Protein AF-A0A0G2FA68-F1 (afdb_monomer)

pLDDT: mean 78.68, std 15.36, range [33.84, 94.19]

Radius of gyration: 20.04 Å; Cα contacts (8 Å, |Δi|>4): 280; chains: 1; bounding box: 44×54×54 Å

Structure (mmCIF, N/CA/C/O backbone):
data_AF-A0A0G2FA68-F1
#
_entry.id   AF-A0A0G2FA68-F1
#
loop_
_atom_site.group_PDB
_atom_site.id
_atom_site.type_symbol
_atom_site.label_atom_id
_atom_site.label_alt_id
_atom_site.label_comp_id
_atom_site.label_asym_id
_atom_site.label_entity_id
_atom_site.label_seq_id
_atom_site.pdbx_PDB_ins_code
_atom_site.Cartn_x
_atom_site.Cartn_y
_atom_site.Cartn_z
_atom_site.occupancy
_atom_site.B_iso_or_equiv
_atom_sit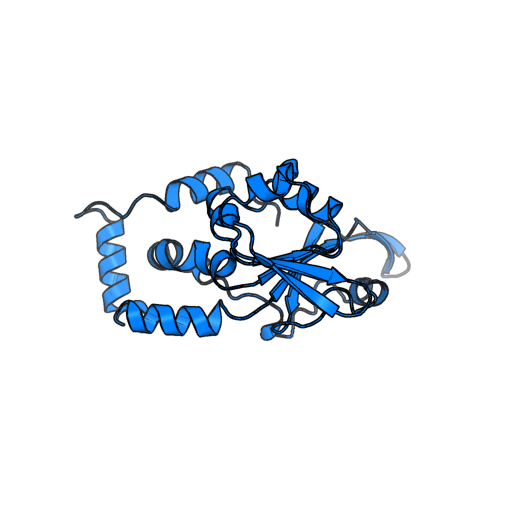e.auth_seq_id
_atom_site.auth_comp_id
_atom_site.auth_asym_id
_atom_site.auth_atom_id
_atom_site.pdbx_PDB_model_num
ATOM 1 N N . MET A 1 1 ? 10.216 11.430 -1.493 1.00 34.81 1 MET A N 1
ATOM 2 C CA . MET A 1 1 ? 10.465 11.562 -0.040 1.00 34.81 1 MET A CA 1
ATOM 3 C C . MET A 1 1 ? 10.993 10.240 0.501 1.00 34.81 1 MET A C 1
ATOM 5 O O . MET A 1 1 ? 10.275 9.246 0.466 1.00 34.81 1 MET A O 1
ATOM 9 N N . GLY A 1 2 ? 12.267 10.192 0.896 1.00 33.84 2 GLY A N 1
ATOM 10 C CA . GLY A 1 2 ? 12.835 9.028 1.581 1.00 33.84 2 GLY A CA 1
ATOM 11 C C . GLY A 1 2 ? 12.406 9.063 3.043 1.00 33.84 2 GLY A C 1
ATOM 12 O O . GLY A 1 2 ? 12.637 10.060 3.714 1.00 33.84 2 GLY A O 1
ATOM 13 N N . CYS A 1 3 ? 11.731 8.019 3.514 1.00 35.16 3 CYS A N 1
ATOM 14 C CA . CYS A 1 3 ? 11.292 7.928 4.903 1.00 35.16 3 CYS A CA 1
ATOM 15 C C . CYS A 1 3 ? 12.515 7.627 5.784 1.00 35.16 3 CYS A C 1
ATOM 17 O O . CYS A 1 3 ? 13.178 6.597 5.594 1.00 35.16 3 CYS A O 1
ATOM 19 N N . SER A 1 4 ? 12.835 8.533 6.711 1.00 42.88 4 SER A N 1
ATOM 20 C CA . SER A 1 4 ? 13.972 8.385 7.621 1.00 42.88 4 SER A CA 1
ATOM 21 C C . SER A 1 4 ? 13.825 7.109 8.461 1.00 42.88 4 SER A C 1
ATOM 23 O O . SER A 1 4 ? 12.723 6.617 8.710 1.00 42.88 4 SER A O 1
ATOM 25 N N . SER A 1 5 ? 14.945 6.537 8.912 1.00 43.84 5 SER A N 1
ATOM 26 C CA . SER A 1 5 ? 14.947 5.421 9.875 1.00 43.84 5 SER A CA 1
ATOM 27 C C . SER A 1 5 ? 14.158 5.766 11.155 1.00 43.84 5 SER A C 1
ATOM 29 O O . SER A 1 5 ? 13.512 4.902 11.748 1.00 43.84 5 SER A O 1
ATOM 31 N N . TYR A 1 6 ? 14.132 7.051 11.526 1.00 38.94 6 TYR A N 1
ATOM 32 C CA . TYR A 1 6 ? 13.364 7.583 12.653 1.00 38.94 6 TYR A CA 1
ATOM 33 C C . TYR A 1 6 ? 11.843 7.507 12.422 1.00 38.94 6 TYR A C 1
ATOM 35 O O . TYR A 1 6 ? 11.116 6.956 13.250 1.00 38.94 6 TYR A O 1
ATOM 43 N N . ASP A 1 7 ? 11.371 7.924 11.243 1.00 47.94 7 ASP A N 1
ATOM 44 C CA . ASP A 1 7 ? 9.954 7.844 10.858 1.00 47.94 7 ASP A CA 1
ATOM 45 C C . ASP A 1 7 ? 9.439 6.396 10.852 1.00 47.94 7 ASP A C 1
ATOM 47 O O . ASP A 1 7 ? 8.285 6.126 11.195 1.00 47.94 7 ASP A O 1
ATOM 51 N N . ARG A 1 8 ? 10.308 5.442 10.486 1.00 50.41 8 ARG A N 1
ATOM 52 C CA . ARG A 1 8 ? 9.988 4.007 10.490 1.00 50.41 8 ARG A CA 1
ATOM 53 C C . ARG A 1 8 ? 9.765 3.461 11.902 1.00 50.41 8 ARG A C 1
ATOM 55 O O . ARG A 1 8 ? 8.852 2.657 12.091 1.00 50.41 8 ARG A O 1
ATOM 62 N N . LYS A 1 9 ? 10.545 3.899 12.898 1.00 46.84 9 LYS A N 1
ATOM 63 C CA . LYS A 1 9 ? 10.364 3.482 14.303 1.00 46.84 9 LYS A CA 1
ATOM 64 C C . LYS A 1 9 ? 9.055 4.014 14.890 1.00 46.84 9 LYS A C 1
ATOM 66 O O . LYS A 1 9 ? 8.346 3.259 15.550 1.00 46.84 9 LYS A O 1
ATOM 71 N N . ILE A 1 10 ? 8.703 5.265 14.586 1.00 52.66 10 ILE A N 1
ATOM 72 C CA . ILE A 1 10 ? 7.447 5.879 15.043 1.00 52.66 10 ILE A CA 1
ATOM 73 C C . ILE A 1 10 ? 6.236 5.148 14.448 1.00 52.66 10 ILE A C 1
ATOM 75 O O . ILE A 1 10 ? 5.337 4.757 15.189 1.00 52.66 10 ILE A O 1
ATOM 79 N N . ARG A 1 11 ? 6.227 4.873 13.135 1.00 54.56 11 ARG A N 1
ATOM 80 C CA . ARG A 1 11 ? 5.109 4.162 12.480 1.00 54.56 11 ARG A CA 1
ATOM 81 C C . ARG A 1 11 ? 4.877 2.757 13.030 1.00 54.56 11 ARG A C 1
ATOM 83 O O . ARG A 1 11 ? 3.731 2.361 13.211 1.00 54.56 11 ARG A O 1
ATOM 90 N N . ASN A 1 12 ? 5.943 2.018 13.338 1.00 52.00 12 ASN A N 1
ATOM 91 C CA . ASN A 1 12 ? 5.819 0.651 13.849 1.00 52.00 12 ASN A CA 1
ATOM 92 C C . ASN A 1 12 ? 5.232 0.595 15.274 1.00 52.00 12 ASN A C 1
ATOM 94 O O . ASN A 1 12 ? 4.507 -0.347 15.582 1.00 52.00 12 ASN A O 1
ATOM 98 N N . GLY A 1 13 ? 5.503 1.594 16.124 1.00 56.94 13 GLY A N 1
ATOM 99 C CA . GLY A 1 13 ? 4.929 1.686 17.475 1.00 56.94 13 GLY A CA 1
ATOM 100 C C . GLY A 1 13 ? 3.491 2.213 17.514 1.00 56.94 13 GLY A C 1
ATOM 101 O O . GLY A 1 13 ? 2.766 1.949 18.469 1.00 56.94 13 GLY A O 1
ATOM 102 N N . LEU A 1 14 ? 3.061 2.925 16.467 1.00 61.25 14 LEU A N 1
ATOM 103 C CA . LEU A 1 14 ? 1.712 3.485 16.378 1.00 61.25 14 LEU A CA 1
ATOM 104 C C . LEU A 1 14 ? 0.637 2.440 16.082 1.00 61.25 14 LEU A C 1
ATOM 106 O O . LEU A 1 14 ? -0.521 2.729 16.301 1.00 61.25 14 LEU A O 1
ATOM 110 N N . HIS A 1 15 ? 0.952 1.237 15.605 1.00 57.50 15 HIS A N 1
ATOM 111 C CA . HIS A 1 15 ? -0.101 0.255 15.309 1.00 57.50 15 HIS A CA 1
ATOM 112 C C . HIS A 1 15 ? -0.687 -0.431 16.551 1.00 57.50 15 HIS A C 1
ATOM 114 O O . HIS A 1 15 ? -1.755 -1.026 16.455 1.00 57.50 15 HIS A O 1
ATOM 120 N N . SER A 1 16 ? -0.012 -0.374 17.702 1.00 58.62 16 SER A N 1
ATOM 121 C CA . SER A 1 16 ? -0.268 -1.290 18.823 1.00 58.62 16 SER A CA 1
ATOM 122 C C . SER A 1 16 ? -0.758 -0.634 20.112 1.00 58.62 16 SER A C 1
ATOM 124 O O . SER A 1 16 ? -0.921 -1.334 21.109 1.00 58.62 16 SER A O 1
ATOM 126 N N . ARG A 1 17 ? -0.987 0.685 20.140 1.00 67.88 17 ARG A N 1
ATOM 127 C CA . ARG A 1 17 ? -1.396 1.377 21.371 1.00 67.88 17 ARG A CA 1
ATOM 128 C C . ARG A 1 17 ? -2.518 2.372 21.126 1.00 67.88 17 ARG A C 1
ATOM 130 O O . ARG A 1 17 ? -2.293 3.413 20.516 1.00 67.88 17 ARG A O 1
ATOM 137 N N . PHE A 1 18 ? -3.696 2.059 21.656 1.00 70.88 18 PHE A N 1
ATOM 138 C CA . PHE A 1 18 ? -4.715 3.068 21.918 1.00 70.88 18 PHE A CA 1
ATOM 139 C C . PHE A 1 18 ? -4.228 4.015 23.023 1.00 70.88 18 PHE A C 1
ATOM 141 O O . PHE A 1 18 ? -3.406 3.615 23.857 1.00 70.88 18 PHE A O 1
ATOM 148 N N . PRO A 1 19 ? -4.673 5.281 23.018 1.00 79.00 19 PRO A N 1
ATOM 149 C CA . PRO A 1 19 ? -4.342 6.196 24.098 1.00 79.00 19 PRO A CA 1
ATOM 150 C C . PRO A 1 19 ? -4.905 5.674 25.426 1.00 79.00 19 PRO A C 1
ATOM 152 O O . PRO A 1 19 ? -6.020 5.164 25.471 1.00 79.00 19 PRO A O 1
ATOM 155 N N . LEU A 1 20 ? -4.123 5.800 26.500 1.00 81.62 20 LEU A N 1
ATOM 156 C CA . LEU A 1 20 ? -4.557 5.443 27.853 1.00 81.62 20 LEU A CA 1
ATOM 157 C C . LEU A 1 20 ? -5.729 6.336 28.280 1.00 81.62 20 LEU A C 1
ATOM 159 O O . LEU A 1 20 ? -5.729 7.533 27.977 1.00 81.62 20 LEU A O 1
ATOM 163 N N . GLU A 1 21 ? -6.697 5.784 29.008 1.00 80.56 21 GLU A N 1
ATOM 164 C CA . GLU A 1 21 ? -7.816 6.562 29.549 1.00 80.56 21 GLU A CA 1
ATOM 165 C C . GLU A 1 21 ? -7.304 7.715 30.431 1.00 80.56 21 GLU A C 1
ATOM 167 O O . GLU A 1 21 ? -6.341 7.574 31.184 1.00 80.56 21 GLU A O 1
ATOM 172 N N . GLY A 1 22 ? -7.890 8.905 30.270 1.00 81.00 22 GLY A N 1
ATOM 173 C CA . GLY A 1 22 ? -7.465 10.125 30.973 1.00 81.00 22 GLY A CA 1
ATOM 174 C C . GLY A 1 22 ? -6.235 10.841 30.389 1.00 81.00 22 GLY A C 1
ATOM 175 O O . GLY A 1 22 ? -5.953 11.983 30.774 1.00 81.00 22 GLY A O 1
ATOM 176 N N . SER A 1 23 ? -5.531 10.240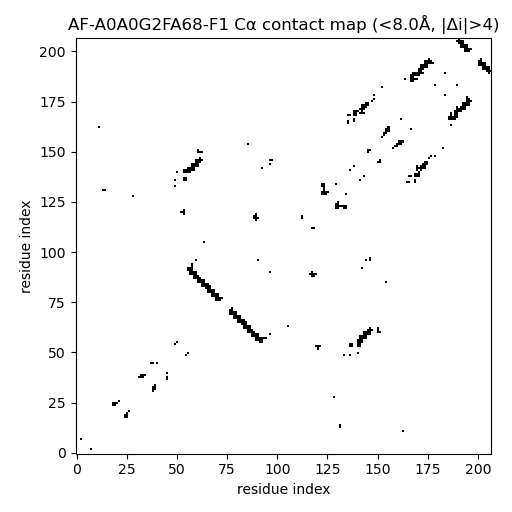 29.423 1.00 86.81 23 SER A N 1
ATOM 177 C CA . SER A 1 23 ? -4.422 10.895 28.712 1.00 86.81 23 SER A CA 1
ATOM 178 C C . SER A 1 23 ? -4.896 12.094 27.866 1.00 86.81 23 SER A C 1
ATOM 180 O O . SER A 1 23 ? -6.058 12.151 27.441 1.00 86.81 23 SER A O 1
ATOM 182 N N . PRO A 1 24 ? -4.019 13.074 27.569 1.00 85.44 24 PRO A N 1
ATOM 183 C CA . PRO A 1 24 ? -4.360 14.157 26.646 1.00 85.44 24 PRO A CA 1
ATOM 184 C C . PRO A 1 24 ? -4.690 13.643 25.236 1.00 85.44 24 PRO A C 1
ATOM 186 O O . PRO A 1 24 ? -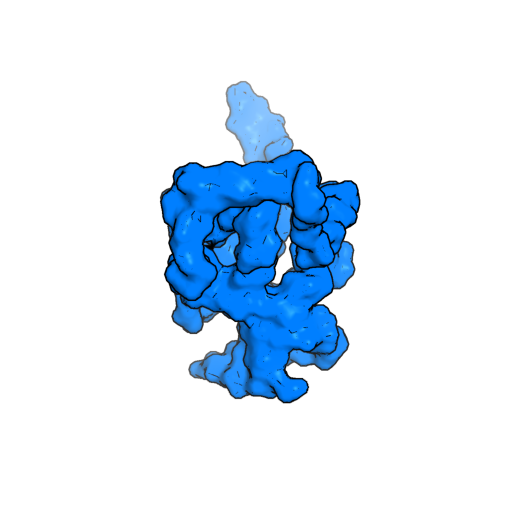5.483 14.262 24.528 1.00 85.44 24 PRO A O 1
ATOM 189 N N . GLU A 1 25 ? -4.124 12.512 24.815 1.00 83.44 25 GLU A N 1
ATOM 190 C CA . GLU A 1 25 ? -4.469 11.852 23.559 1.00 83.44 25 GLU A CA 1
ATOM 191 C C . GLU A 1 25 ? -5.886 11.273 23.572 1.00 83.44 25 GLU A C 1
ATOM 193 O O . GLU A 1 25 ? -6.588 11.436 22.577 1.00 83.44 25 GLU A O 1
ATOM 198 N N . ALA A 1 26 ? -6.324 10.659 24.676 1.00 85.88 26 ALA A N 1
ATOM 199 C CA . ALA A 1 26 ? -7.692 10.154 24.811 1.00 85.88 26 ALA A CA 1
ATOM 200 C C . ALA A 1 26 ? -8.710 11.299 24.706 1.00 85.88 26 ALA A C 1
ATOM 202 O O . ALA A 1 26 ? -9.629 11.228 23.896 1.00 85.88 26 ALA A O 1
ATOM 203 N N . ARG A 1 27 ? -8.451 12.434 25.374 1.00 88.25 27 ARG A N 1
ATOM 204 C CA . ARG A 1 27 ? -9.289 13.640 25.225 1.00 88.25 27 ARG A CA 1
ATOM 205 C C . ARG A 1 27 ? -9.367 14.134 23.778 1.00 88.25 27 ARG A C 1
ATOM 207 O O . ARG A 1 27 ? -10.419 14.573 23.326 1.00 88.25 27 ARG A O 1
ATOM 214 N N . ARG A 1 28 ? -8.264 14.061 23.025 1.00 87.00 28 ARG A N 1
ATOM 215 C CA . ARG A 1 28 ? -8.263 14.412 21.592 1.00 87.00 28 ARG A CA 1
ATOM 216 C C . ARG A 1 28 ? -9.079 13.429 20.756 1.00 87.00 28 ARG A C 1
ATOM 218 O O . ARG A 1 28 ? -9.688 13.857 19.783 1.00 87.00 28 ARG A O 1
ATOM 225 N N . TYR A 1 29 ? -9.094 12.144 21.104 1.00 87.31 29 TYR A N 1
ATOM 226 C CA . TYR A 1 29 ? -9.947 11.154 20.439 1.00 87.31 29 TYR A CA 1
ATOM 227 C C . TYR A 1 29 ? -11.425 11.459 20.680 1.00 87.31 29 TYR A C 1
ATOM 229 O O . TYR A 1 29 ? -12.198 11.469 19.725 1.00 87.31 29 TYR A O 1
ATOM 237 N N . ASP A 1 30 ? -11.798 11.796 21.914 1.00 88.44 30 ASP A N 1
ATOM 238 C CA . ASP A 1 30 ? -13.176 12.164 22.249 1.00 88.44 30 ASP A CA 1
ATOM 239 C C . ASP A 1 30 ? -13.613 13.434 21.512 1.00 88.44 30 ASP A C 1
ATOM 241 O O . ASP A 1 30 ? -14.664 13.457 20.872 1.00 88.44 30 ASP A O 1
ATOM 245 N N . LEU A 1 31 ? -12.766 14.470 21.501 1.00 90.12 31 LEU A N 1
ATOM 246 C CA . LEU A 1 31 ? -13.021 15.692 20.733 1.00 90.12 31 LEU A CA 1
ATOM 247 C C . LEU A 1 31 ? -13.165 15.406 19.234 1.00 90.12 31 LEU A C 1
ATOM 249 O O . LEU A 1 31 ? -14.100 15.891 18.600 1.00 90.12 31 LEU A O 1
ATOM 253 N N . ASN A 1 32 ? -12.278 14.588 18.663 1.00 89.31 32 ASN A N 1
ATOM 254 C CA . ASN A 1 32 ? -12.359 14.195 17.259 1.00 89.31 32 ASN A CA 1
ATOM 255 C C . ASN A 1 32 ? -13.659 13.442 16.960 1.00 89.31 32 ASN A C 1
ATOM 257 O O . ASN A 1 32 ? -14.289 13.706 15.938 1.00 89.31 32 ASN A O 1
ATOM 261 N N . ARG A 1 33 ? -14.080 12.541 17.854 1.00 87.44 33 ARG A N 1
ATOM 262 C CA . ARG A 1 33 ? -15.339 11.801 17.741 1.00 87.44 33 ARG A CA 1
ATOM 263 C C . ARG A 1 33 ? -16.555 12.719 17.809 1.00 87.44 33 ARG A C 1
ATOM 265 O O . ARG A 1 33 ? -17.522 12.436 17.124 1.00 87.44 33 ARG A O 1
ATOM 272 N N . LEU A 1 34 ? -16.523 13.797 18.593 1.00 89.38 34 LEU A N 1
ATOM 273 C CA . LEU A 1 34 ? -17.639 14.744 18.708 1.00 89.38 34 LEU A CA 1
ATOM 274 C C . LEU A 1 34 ? -17.706 15.731 17.536 1.00 89.38 34 LEU A C 1
ATOM 276 O O . LEU A 1 34 ? -18.792 16.049 17.055 1.00 89.38 34 LEU A O 1
ATOM 280 N N . LEU A 1 35 ? -16.554 16.213 17.070 1.00 90.75 35 LEU A N 1
ATOM 281 C CA . LEU A 1 35 ? -16.481 17.292 16.082 1.00 90.75 35 LEU A CA 1
ATOM 282 C C . LEU A 1 35 ? -16.448 16.783 14.638 1.00 90.75 35 LEU A C 1
ATOM 284 O O . LEU A 1 35 ? -16.999 17.422 13.743 1.00 90.75 35 LEU A O 1
ATOM 288 N N . SER A 1 36 ? -15.815 15.636 14.381 1.00 90.19 36 SER A N 1
ATOM 289 C CA . SER A 1 36 ? -15.670 15.120 13.019 1.00 90.19 36 SER A CA 1
ATOM 290 C C . SER A 1 36 ? -16.980 14.498 12.527 1.00 90.19 36 SER A C 1
ATOM 292 O O . SER A 1 36 ? -17.485 13.560 13.146 1.00 90.19 36 SER A O 1
ATOM 294 N N . PRO A 1 37 ? -17.529 14.933 11.378 1.00 91.25 37 PRO A N 1
ATOM 295 C CA . PRO A 1 37 ? -18.660 14.251 10.750 1.00 91.25 37 PRO A CA 1
ATOM 296 C C . PRO A 1 37 ? -18.373 12.775 10.463 1.00 91.25 37 PRO A C 1
ATOM 298 O O . PRO A 1 37 ? -19.246 11.944 10.671 1.00 91.25 37 PRO A O 1
ATOM 301 N N . LEU A 1 38 ? -17.141 12.448 10.057 1.00 90.94 38 LEU A N 1
ATOM 302 C CA . LEU A 1 38 ? -16.740 11.078 9.751 1.00 90.94 38 LEU A CA 1
ATOM 303 C C . LEU A 1 38 ? -16.627 10.227 11.019 1.00 90.94 38 LEU A C 1
ATOM 305 O O . LEU A 1 38 ? -17.152 9.124 11.042 1.00 90.94 38 LEU A O 1
ATOM 309 N N . LEU A 1 39 ? -15.966 10.718 12.075 1.00 90.50 39 LEU A N 1
ATOM 310 C CA . LEU A 1 39 ? -15.710 9.923 13.290 1.00 90.50 39 LEU A CA 1
ATOM 311 C C . LEU A 1 39 ? -16.921 9.814 14.229 1.00 90.50 39 LEU A C 1
ATOM 313 O O . LEU A 1 39 ? -16.907 8.971 15.124 1.00 90.50 39 LEU A O 1
ATOM 317 N N . ARG A 1 40 ? -17.967 10.623 14.017 1.00 92.00 40 ARG A N 1
ATOM 318 C CA . ARG A 1 40 ? -19.276 10.448 14.668 1.00 92.00 40 ARG A CA 1
ATOM 319 C C . ARG A 1 40 ? -20.014 9.207 14.183 1.00 92.00 40 ARG A C 1
ATOM 321 O O . ARG A 1 40 ? -20.851 8.679 14.912 1.00 92.00 40 ARG A O 1
ATOM 328 N N . LEU 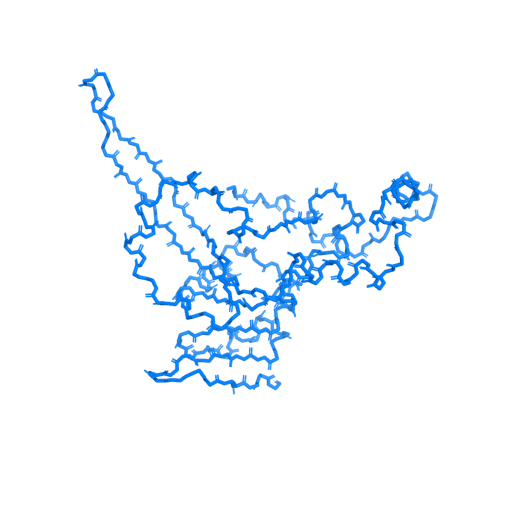A 1 41 ? -19.737 8.769 12.956 1.00 92.69 41 LEU A N 1
ATOM 329 C CA . LEU A 1 41 ? -20.416 7.625 12.370 1.00 92.69 41 LEU A CA 1
ATOM 330 C C . LEU A 1 41 ? -20.026 6.327 13.096 1.00 92.69 41 LEU A C 1
ATOM 332 O O . LEU A 1 41 ? -18.863 6.163 13.490 1.00 92.69 41 LEU A O 1
ATOM 336 N N . PRO A 1 42 ? -20.963 5.370 13.214 1.00 91.44 42 PRO A N 1
ATOM 337 C CA . PRO A 1 42 ? -20.651 4.000 13.595 1.00 91.44 42 PRO A CA 1
ATOM 338 C C . PRO A 1 42 ? -19.526 3.416 12.738 1.00 91.44 42 PRO A C 1
ATOM 340 O O . PRO A 1 42 ? -19.339 3.792 11.575 1.00 91.44 42 PRO A O 1
ATOM 343 N N . PHE A 1 43 ? -18.754 2.497 13.316 1.00 88.38 43 PHE A N 1
ATOM 344 C CA . PHE A 1 43 ? -17.585 1.921 12.653 1.00 88.38 43 PHE A CA 1
ATOM 345 C C . PHE A 1 43 ? -17.936 1.259 11.314 1.00 88.38 43 PHE A C 1
ATOM 347 O O . PHE A 1 43 ? -17.173 1.377 10.360 1.00 88.38 43 PHE A O 1
ATOM 354 N N . GLU A 1 44 ? -19.110 0.645 11.217 1.00 93.31 44 GLU A N 1
ATOM 355 C CA . GLU A 1 44 ? -19.602 -0.055 10.033 1.00 93.31 44 GLU A CA 1
ATOM 356 C C . GLU A 1 44 ? -19.734 0.898 8.839 1.00 93.31 44 GLU A C 1
ATOM 358 O O . GLU A 1 44 ? -19.246 0.602 7.748 1.00 93.31 44 GLU A O 1
ATOM 363 N N . LEU A 1 45 ? -20.319 2.082 9.055 1.00 94.19 45 LEU A N 1
ATOM 364 C CA . LEU A 1 45 ? -20.465 3.100 8.010 1.00 94.19 45 LEU A CA 1
ATOM 365 C C . LEU A 1 45 ? -19.111 3.692 7.617 1.00 94.19 45 LEU A C 1
ATOM 367 O O . LEU A 1 45 ? -18.850 3.933 6.440 1.00 94.19 45 LEU A O 1
ATOM 371 N N . ARG A 1 46 ? -18.213 3.884 8.590 1.00 93.50 46 ARG A N 1
ATOM 372 C CA . ARG A 1 46 ? -16.849 4.351 8.307 1.00 93.50 46 ARG A CA 1
ATOM 373 C C . ARG A 1 46 ? -16.088 3.337 7.465 1.00 93.50 46 ARG A C 1
ATOM 375 O O . ARG A 1 46 ? -15.436 3.730 6.506 1.00 93.50 46 ARG A O 1
ATOM 382 N N . LEU A 1 47 ? -16.227 2.045 7.758 1.00 91.00 47 LEU A N 1
ATOM 383 C CA . LEU A 1 47 ? -15.611 0.978 6.978 1.00 91.00 47 LEU A CA 1
ATOM 384 C C . LEU A 1 47 ? -16.132 0.948 5.535 1.00 91.00 47 LEU A C 1
ATOM 386 O O . LEU A 1 47 ? -15.326 0.794 4.621 1.00 91.00 47 LEU A O 1
ATOM 390 N N . GLN A 1 48 ? -17.435 1.145 5.317 1.00 92.44 48 GLN A N 1
ATOM 391 C CA . GLN A 1 48 ? -18.005 1.265 3.968 1.00 92.44 48 GLN A CA 1
ATOM 392 C C . GLN A 1 48 ? -17.416 2.462 3.208 1.00 92.44 48 GLN A C 1
ATOM 394 O O . GLN A 1 48 ? -16.985 2.319 2.066 1.00 92.44 48 GLN A O 1
ATOM 399 N N . ILE A 1 49 ? -17.310 3.625 3.858 1.00 91.94 49 ILE A N 1
ATOM 400 C CA . ILE A 1 49 ? -16.657 4.806 3.272 1.00 91.94 49 ILE A CA 1
ATOM 401 C C . ILE A 1 49 ? -15.191 4.499 2.943 1.00 91.94 49 ILE A C 1
ATOM 403 O O . ILE A 1 49 ? -14.717 4.817 1.853 1.00 91.94 49 ILE A O 1
ATOM 407 N N . TYR A 1 50 ? -14.464 3.848 3.854 1.00 90.94 50 TYR A N 1
ATOM 408 C CA . TYR A 1 50 ? -13.072 3.472 3.623 1.00 90.94 50 TYR A CA 1
ATOM 409 C C . TYR A 1 50 ? -12.925 2.502 2.455 1.00 90.94 50 TYR A C 1
ATOM 411 O O . TYR A 1 50 ? -11.990 2.656 1.681 1.00 90.94 50 TYR A O 1
ATOM 419 N N . GLN A 1 51 ? -13.834 1.542 2.288 1.00 88.44 51 GLN A N 1
ATOM 420 C CA . GLN A 1 51 ? -13.821 0.632 1.141 1.00 88.44 51 GLN A CA 1
ATOM 421 C C . GLN A 1 51 ? -13.979 1.385 -0.181 1.00 88.44 51 GLN A C 1
ATOM 423 O O . GLN A 1 51 ? -13.234 1.109 -1.116 1.00 88.44 51 GLN A O 1
ATOM 428 N N . LEU A 1 52 ? -14.886 2.363 -0.239 1.00 87.56 52 LEU A N 1
ATOM 429 C CA . LEU A 1 52 ? -15.115 3.168 -1.442 1.00 87.56 52 LEU A CA 1
ATOM 430 C C . LEU A 1 52 ? -13.919 4.066 -1.788 1.00 87.56 52 LEU A C 1
ATOM 432 O O . LEU A 1 52 ? -13.586 4.229 -2.958 1.00 87.56 52 LEU A O 1
ATOM 436 N N . VAL A 1 53 ? -13.269 4.654 -0.780 1.00 86.75 53 VAL A N 1
ATOM 437 C CA . VAL A 1 53 ? -12.164 5.605 -0.994 1.00 86.75 53 VAL A CA 1
ATOM 438 C C . VAL A 1 53 ? -10.816 4.899 -1.167 1.00 86.75 53 VAL A C 1
ATOM 440 O O . VAL A 1 53 ? -9.982 5.338 -1.955 1.00 86.75 53 VAL A O 1
ATOM 443 N N . LEU A 1 54 ? -10.570 3.831 -0.406 1.00 86.69 54 LEU A N 1
ATOM 444 C CA . LEU A 1 54 ? -9.255 3.194 -0.284 1.00 86.69 54 LEU A CA 1
ATOM 445 C C . LEU A 1 54 ? -9.161 1.831 -0.961 1.00 86.69 54 LEU A C 1
ATOM 447 O O . LEU A 1 54 ? -8.052 1.308 -1.030 1.00 86.69 54 LEU A O 1
ATOM 451 N N . GLY A 1 55 ? -10.274 1.224 -1.369 1.00 85.56 55 GLY A N 1
ATOM 452 C CA . GLY A 1 55 ? -10.334 -0.162 -1.824 1.00 85.56 55 GLY A CA 1
ATOM 453 C C . GLY A 1 55 ? -10.711 -0.328 -3.292 1.00 85.56 55 GLY A C 1
ATOM 454 O O . GLY A 1 55 ? -10.914 0.638 -4.020 1.00 85.56 55 GLY A O 1
ATOM 455 N N . ASP A 1 56 ? -10.799 -1.596 -3.700 1.00 85.62 56 ASP A N 1
ATOM 456 C CA . ASP A 1 56 ? -11.234 -2.060 -5.027 1.00 85.62 56 ASP A CA 1
ATOM 457 C C . ASP A 1 56 ? -10.410 -1.546 -6.219 1.00 85.62 56 ASP A C 1
ATOM 459 O O . ASP A 1 56 ? -10.855 -1.564 -7.366 1.00 85.62 56 ASP A O 1
ATOM 463 N N . ARG A 1 57 ? -9.162 -1.142 -5.962 1.00 88.88 57 ARG A N 1
ATOM 464 C CA . ARG A 1 57 ? -8.206 -0.722 -6.990 1.00 88.88 57 ARG A CA 1
ATOM 465 C C . ARG A 1 57 ? -7.025 -1.683 -7.077 1.00 88.88 57 ARG A C 1
ATOM 467 O O . ARG A 1 57 ? -6.830 -2.579 -6.245 1.00 88.88 57 ARG A O 1
ATOM 474 N N . GLN A 1 58 ? -6.206 -1.491 -8.103 1.00 89.19 58 GLN A N 1
ATOM 475 C CA . GLN A 1 58 ? -4.945 -2.195 -8.265 1.00 89.19 58 GLN A CA 1
ATOM 476 C C . GLN A 1 58 ? -3.765 -1.226 -8.166 1.00 89.19 58 GLN A C 1
ATOM 478 O O . GLN A 1 58 ? -3.662 -0.260 -8.908 1.00 89.19 58 GLN A O 1
ATOM 483 N N . ILE A 1 59 ? -2.853 -1.492 -7.236 1.00 90.88 59 ILE A N 1
ATOM 484 C CA . ILE A 1 59 ? -1.665 -0.680 -6.982 1.00 90.88 59 ILE A CA 1
ATOM 485 C C . ILE A 1 59 ? -0.493 -1.336 -7.683 1.00 90.88 59 ILE A C 1
ATOM 487 O O . ILE A 1 59 ? -0.097 -2.459 -7.354 1.00 90.88 59 ILE A O 1
ATOM 491 N N . HIS A 1 60 ? 0.086 -0.628 -8.640 1.00 90.88 60 HIS A N 1
ATOM 492 C CA . HIS A 1 60 ? 1.189 -1.143 -9.422 1.00 90.88 60 HIS A CA 1
ATOM 493 C C . HIS A 1 60 ? 2.477 -0.361 -9.157 1.00 90.88 60 HIS A C 1
ATOM 495 O O . HIS A 1 60 ? 2.564 0.831 -9.443 1.00 90.88 60 HIS A O 1
ATOM 501 N N . ILE A 1 61 ? 3.492 -1.026 -8.596 1.00 90.50 61 ILE A N 1
ATOM 502 C CA . ILE A 1 61 ? 4.774 -0.414 -8.226 1.00 90.50 61 ILE A CA 1
ATOM 503 C C . ILE A 1 61 ? 5.811 -0.608 -9.328 1.00 90.50 61 ILE A C 1
ATOM 505 O O . ILE A 1 61 ? 6.047 -1.722 -9.798 1.00 90.50 61 ILE A O 1
ATOM 509 N N . PHE A 1 62 ? 6.527 0.466 -9.647 1.00 89.00 62 PHE A N 1
ATOM 510 C CA . PHE A 1 62 ? 7.624 0.465 -10.610 1.00 89.00 62 PHE A CA 1
ATOM 511 C C . PHE A 1 62 ? 8.792 1.333 -10.146 1.00 89.00 62 PHE A C 1
ATOM 513 O O . PHE A 1 62 ? 8.664 2.130 -9.211 1.00 89.00 62 PHE A O 1
ATOM 520 N N . PHE A 1 63 ? 9.958 1.163 -10.773 1.00 87.75 63 PHE A N 1
ATOM 521 C CA . PHE A 1 63 ? 11.163 1.910 -10.413 1.00 87.75 63 PHE A CA 1
ATOM 522 C C . PHE A 1 63 ? 11.633 2.790 -11.569 1.00 87.75 63 PHE A C 1
ATOM 524 O O . PHE A 1 63 ? 11.926 2.310 -12.660 1.00 87.75 63 PHE A O 1
ATOM 531 N N . VAL A 1 64 ? 11.767 4.091 -11.310 1.00 86.25 64 VAL A N 1
ATOM 532 C CA . VAL A 1 64 ? 12.321 5.050 -12.268 1.00 86.25 64 VAL A CA 1
ATOM 533 C C . VAL A 1 64 ? 13.799 5.281 -11.937 1.00 86.25 64 VAL A C 1
ATOM 535 O O . VAL A 1 64 ? 14.098 5.703 -10.818 1.00 86.25 64 VAL A O 1
ATOM 538 N N . PRO A 1 65 ? 14.742 5.013 -12.858 1.00 85.38 65 PRO A N 1
ATOM 539 C CA . PRO A 1 65 ? 16.154 5.305 -12.632 1.00 85.38 65 PRO A CA 1
ATOM 540 C C . PRO A 1 65 ? 16.410 6.815 -12.598 1.00 85.38 65 PRO A C 1
ATOM 542 O O . PRO A 1 65 ? 15.590 7.618 -13.043 1.00 85.38 65 PRO A O 1
ATOM 545 N N . TRP A 1 66 ? 17.566 7.201 -12.063 1.00 84.75 66 TRP A N 1
ATOM 546 C CA . TRP A 1 66 ? 18.020 8.588 -12.107 1.00 84.75 66 TRP A CA 1
ATOM 547 C C . TRP A 1 66 ? 18.231 9.015 -13.558 1.00 84.75 66 TRP A C 1
ATOM 549 O O . TRP A 1 66 ? 18.761 8.245 -14.359 1.00 84.75 66 TRP A O 1
ATOM 559 N N . GLN A 1 67 ? 17.796 10.226 -13.894 1.00 84.56 67 GLN A N 1
ATOM 560 C CA . GLN A 1 67 ? 17.989 10.791 -15.225 1.00 84.56 67 GLN A CA 1
ATOM 561 C C . GLN A 1 67 ? 18.798 12.074 -15.108 1.00 84.56 67 GLN A C 1
ATOM 563 O O . GLN A 1 67 ? 18.485 12.937 -14.291 1.00 84.56 67 GLN A O 1
ATOM 568 N N . HIS A 1 68 ? 19.805 12.209 -15.959 1.00 85.00 68 HIS A N 1
ATOM 569 C CA . HIS A 1 68 ? 20.546 13.448 -16.130 1.00 85.00 68 HIS A CA 1
ATOM 570 C C . HIS A 1 68 ? 20.158 14.030 -17.487 1.00 85.00 68 HIS A C 1
ATOM 572 O O . HIS A 1 68 ? 20.338 13.371 -18.511 1.00 85.00 68 HIS A O 1
ATOM 578 N N . LYS A 1 69 ? 19.561 15.222 -17.497 1.00 85.19 69 LYS A N 1
ATOM 579 C CA . LYS A 1 69 ? 19.132 15.911 -18.718 1.00 85.19 69 LYS A CA 1
ATOM 580 C C . LYS A 1 69 ? 19.930 17.194 -18.875 1.00 85.19 69 LYS A C 1
ATOM 582 O O . LYS A 1 69 ? 20.014 17.988 -17.943 1.00 85.19 69 LYS A O 1
ATOM 587 N N . GLN A 1 70 ? 20.483 17.409 -20.061 1.00 85.62 70 GLN A N 1
ATOM 588 C CA . GLN A 1 70 ? 21.024 18.714 -20.421 1.00 85.62 70 GLN A CA 1
ATOM 589 C C . GLN A 1 70 ? 19.862 19.662 -20.711 1.00 85.62 70 GLN A C 1
ATOM 591 O O . GLN A 1 70 ? 18.953 19.337 -21.478 1.00 85.62 70 GLN A O 1
ATOM 596 N N . ARG A 1 71 ? 19.871 20.822 -20.062 1.00 85.38 71 ARG A N 1
ATOM 597 C CA . ARG A 1 71 ? 18.889 21.888 -20.253 1.00 85.38 71 ARG A CA 1
ATOM 598 C C . ARG A 1 71 ? 19.617 23.176 -20.584 1.00 85.38 71 ARG A C 1
ATOM 600 O O . ARG A 1 71 ? 20.710 23.418 -20.081 1.00 85.38 71 ARG A O 1
ATOM 607 N N . ILE A 1 72 ? 18.987 24.006 -21.406 1.00 85.19 72 ILE A N 1
ATOM 608 C CA . ILE A 1 72 ? 19.483 25.339 -21.733 1.00 85.19 72 ILE A CA 1
ATOM 609 C C . ILE A 1 72 ? 18.558 26.340 -21.051 1.00 85.19 72 ILE A C 1
ATOM 611 O O . ILE A 1 72 ? 17.350 26.328 -21.287 1.00 85.19 72 ILE A O 1
ATOM 615 N N . LYS A 1 73 ? 19.115 27.197 -20.196 1.00 82.62 73 LYS A N 1
ATOM 616 C CA . LYS A 1 73 ? 18.405 28.334 -19.602 1.00 82.62 73 LYS A CA 1
ATOM 617 C C . LYS A 1 73 ? 19.274 29.568 -19.785 1.00 82.62 73 LYS A C 1
ATOM 619 O O . LYS A 1 73 ? 20.437 29.564 -19.401 1.00 82.62 73 LYS A O 1
ATOM 624 N N . ASN A 1 74 ? 18.716 30.601 -20.411 1.00 83.25 74 ASN A N 1
ATOM 625 C CA . ASN A 1 74 ? 19.406 31.862 -20.705 1.00 83.25 74 ASN A CA 1
ATOM 626 C C . ASN A 1 74 ? 20.731 31.673 -21.478 1.00 83.25 74 ASN A C 1
ATOM 628 O O . ASN A 1 74 ? 21.735 32.299 -21.157 1.00 83.25 74 ASN A O 1
ATOM 632 N N . GLY A 1 75 ? 20.762 30.760 -22.456 1.00 86.06 75 GLY A N 1
ATOM 633 C CA . GLY A 1 75 ? 21.964 30.468 -23.252 1.00 86.06 75 GLY A CA 1
ATOM 634 C C . GLY A 1 75 ? 23.052 29.658 -22.531 1.00 86.06 75 GLY A C 1
ATOM 635 O O . GLY A 1 75 ? 24.013 29.244 -23.171 1.00 86.06 75 GLY A O 1
ATOM 636 N N . GLN A 1 76 ? 22.899 29.369 -21.234 1.00 81.75 76 GLN A N 1
ATOM 637 C CA . GLN A 1 76 ? 23.801 28.493 -20.486 1.00 81.75 76 GLN A CA 1
ATOM 638 C C . GLN A 1 76 ? 23.249 27.067 -20.423 1.00 81.75 76 GLN A C 1
ATOM 640 O O . GLN A 1 76 ? 22.078 26.844 -20.096 1.00 81.75 76 GLN A O 1
ATOM 645 N N . THR A 1 77 ? 24.112 26.095 -20.724 1.00 87.81 77 THR A N 1
ATOM 646 C CA . THR A 1 77 ? 23.790 24.669 -20.598 1.00 87.81 77 THR A CA 1
ATOM 647 C C . THR A 1 77 ? 24.079 24.211 -19.174 1.00 87.81 77 THR A C 1
ATOM 649 O O . THR A 1 77 ? 25.194 24.377 -18.686 1.00 87.81 77 THR A O 1
ATOM 652 N N . TYR A 1 78 ? 23.094 23.607 -18.514 1.00 87.56 78 TYR A N 1
ATOM 653 C CA . TYR A 1 78 ? 23.257 22.998 -17.197 1.00 87.56 78 TYR A CA 1
ATOM 654 C C . TYR A 1 78 ? 22.735 21.559 -17.183 1.00 87.56 78 TYR A C 1
ATOM 656 O O . TYR A 1 78 ? 21.864 21.171 -17.966 1.00 87.56 78 TYR A O 1
ATOM 664 N N . MET A 1 79 ? 23.293 20.757 -16.277 1.00 86.31 79 MET A N 1
ATOM 665 C CA . MET A 1 79 ? 22.878 19.376 -16.048 1.00 86.31 79 MET A CA 1
ATOM 666 C C . MET A 1 79 ? 21.789 19.335 -14.979 1.00 86.31 79 MET A C 1
ATOM 668 O O . MET A 1 79 ? 22.045 19.524 -13.791 1.00 86.31 79 MET A O 1
ATOM 672 N N . GLU A 1 80 ? 20.561 19.060 -15.396 1.00 87.06 80 GLU A N 1
ATOM 673 C CA . GLU A 1 80 ? 19.438 18.811 -14.504 1.00 87.06 80 GLU A CA 1
ATOM 674 C C . GLU A 1 80 ? 19.433 17.334 -14.089 1.00 87.06 80 GLU A C 1
ATOM 676 O O . GLU A 1 80 ? 19.330 16.436 -14.927 1.00 87.06 80 GLU A O 1
ATOM 681 N N . THR A 1 81 ? 19.544 17.064 -12.786 1.00 86.06 81 THR A N 1
ATOM 682 C CA . THR A 1 81 ? 19.442 15.700 -12.249 1.00 86.06 81 THR A CA 1
ATOM 683 C C . THR A 1 81 ? 18.035 15.452 -11.723 1.00 86.06 81 THR A C 1
ATOM 685 O O . THR A 1 81 ? 17.653 15.946 -10.662 1.00 86.06 81 THR A O 1
ATOM 688 N N . ILE A 1 82 ? 17.269 14.639 -12.445 1.00 82.00 82 ILE A N 1
ATOM 689 C CA . ILE A 1 82 ? 15.941 14.191 -12.037 1.00 82.00 82 ILE A CA 1
ATOM 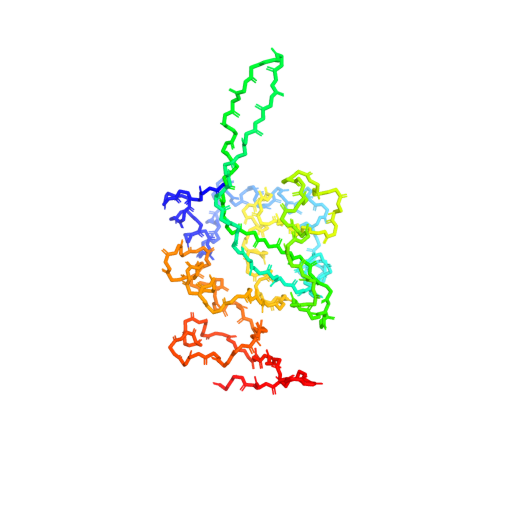690 C C . ILE A 1 82 ? 16.113 12.960 -11.149 1.00 82.00 82 ILE A C 1
ATOM 692 O O . ILE A 1 82 ? 16.595 11.908 -11.585 1.00 82.00 82 ILE A O 1
ATOM 696 N N . LYS A 1 83 ? 15.714 13.097 -9.881 1.00 79.31 83 LYS A N 1
ATOM 697 C CA . LYS A 1 83 ? 15.822 12.020 -8.894 1.00 79.31 83 LYS A CA 1
ATOM 698 C C . LYS A 1 83 ? 14.965 10.825 -9.311 1.00 79.31 83 LYS A C 1
ATOM 700 O O . LYS A 1 83 ? 13.753 10.947 -9.503 1.00 79.31 83 LYS A O 1
ATOM 705 N N . GLY A 1 84 ? 15.606 9.663 -9.401 1.00 84.06 84 GLY A N 1
ATOM 706 C CA . GLY A 1 84 ? 14.923 8.385 -9.550 1.00 84.06 84 GLY A CA 1
ATOM 707 C C . GLY A 1 84 ? 14.228 7.941 -8.259 1.00 84.06 84 GLY A C 1
ATOM 708 O O . GLY A 1 84 ? 14.347 8.566 -7.202 1.00 84.06 84 GLY A O 1
ATOM 709 N N . GLY A 1 85 ? 13.515 6.824 -8.332 1.00 86.44 85 GLY A N 1
ATOM 710 C CA . GLY A 1 85 ? 12.891 6.187 -7.181 1.00 86.44 85 GLY A CA 1
ATOM 711 C C . GLY A 1 85 ? 11.714 5.296 -7.551 1.00 86.44 85 GLY A C 1
ATOM 712 O O . GLY A 1 85 ? 11.299 5.215 -8.706 1.00 86.44 85 GLY A O 1
ATOM 713 N N . PHE A 1 86 ? 11.155 4.639 -6.536 1.00 86.38 86 PHE A N 1
ATOM 714 C CA . PHE A 1 86 ? 9.898 3.918 -6.702 1.00 86.38 86 PHE A CA 1
ATOM 715 C C . PHE A 1 86 ? 8.735 4.882 -6.866 1.00 86.38 86 PHE A C 1
ATOM 717 O O . PHE A 1 86 ? 8.585 5.821 -6.077 1.00 86.38 86 PHE A O 1
ATOM 724 N N . ARG A 1 87 ? 7.904 4.582 -7.854 1.00 86.25 87 ARG A N 1
ATOM 725 C CA . ARG A 1 87 ? 6.620 5.218 -8.112 1.00 86.25 87 ARG A CA 1
ATOM 726 C C . ARG A 1 87 ? 5.535 4.147 -8.095 1.00 86.25 87 ARG A C 1
ATOM 728 O O . ARG A 1 87 ? 5.834 2.950 -8.095 1.00 86.25 87 ARG A O 1
ATOM 735 N N . TYR A 1 88 ? 4.293 4.590 -8.028 1.00 86.56 88 TYR A N 1
ATOM 736 C CA . TYR A 1 88 ? 3.145 3.713 -8.140 1.00 86.56 88 TYR A CA 1
ATOM 737 C C . TYR A 1 88 ? 2.129 4.322 -9.096 1.00 86.56 88 TYR A C 1
ATOM 739 O O . TYR A 1 88 ? 2.145 5.527 -9.341 1.00 86.56 88 TYR A O 1
ATOM 747 N N . GLU A 1 89 ? 1.277 3.460 -9.619 1.00 86.00 89 GLU A N 1
ATOM 748 C CA . GLU A 1 89 ? 0.126 3.799 -10.439 1.00 86.00 89 GLU A CA 1
ATOM 749 C C . GLU A 1 89 ? -1.094 3.089 -9.857 1.00 86.00 89 GLU A C 1
ATOM 751 O O . GLU A 1 89 ? -0.978 1.974 -9.331 1.00 86.00 89 GLU A O 1
ATOM 756 N N . VAL A 1 90 ? -2.237 3.764 -9.910 1.00 87.25 90 VAL A N 1
ATOM 757 C CA . VAL A 1 90 ? -3.522 3.220 -9.487 1.00 87.25 90 VAL A CA 1
ATOM 758 C C . VAL A 1 90 ? -4.275 2.816 -10.741 1.00 87.25 90 VAL A C 1
ATOM 760 O O . VAL A 1 90 ? -4.595 3.650 -11.580 1.00 87.25 90 VAL A O 1
ATOM 763 N N . LEU A 1 91 ? -4.508 1.521 -10.865 1.00 86.38 91 LEU A N 1
ATOM 764 C CA . LEU A 1 91 ? -5.180 0.891 -11.985 1.00 86.38 91 LEU A CA 1
ATOM 765 C C . LEU A 1 91 ? -6.585 0.467 -11.572 1.00 86.38 91 LEU A C 1
ATOM 767 O O . LEU A 1 91 ? -6.855 0.185 -10.396 1.00 86.38 91 LEU A O 1
ATOM 771 N N . GLU A 1 92 ? -7.460 0.365 -12.565 1.00 84.56 92 GLU A N 1
ATOM 772 C CA . GLU A 1 92 ? -8.763 -0.253 -12.382 1.00 84.56 92 GLU A CA 1
ATOM 773 C C . GLU A 1 92 ? -8.621 -1.751 -12.090 1.00 84.56 92 GLU A C 1
ATOM 775 O O . GLU A 1 92 ? -7.612 -2.408 -12.377 1.00 84.56 92 GLU A O 1
ATOM 780 N N . LYS A 1 93 ? -9.669 -2.323 -11.504 1.00 78.69 93 LYS A N 1
ATOM 781 C CA . LYS A 1 93 ? -9.717 -3.742 -11.176 1.00 78.69 93 LYS A CA 1
ATOM 782 C C . LYS A 1 93 ? -9.545 -4.592 -12.440 1.00 78.69 93 LYS A C 1
ATOM 784 O O . LYS A 1 93 ? -10.296 -4.440 -13.396 1.00 78.69 93 LYS A O 1
ATOM 789 N N . ARG A 1 94 ? -8.606 -5.550 -12.406 1.00 77.06 94 ARG A N 1
ATOM 790 C CA . ARG A 1 94 ? -8.289 -6.481 -13.517 1.00 77.06 94 ARG A CA 1
ATOM 791 C C . ARG A 1 94 ? -7.717 -5.805 -14.770 1.00 77.06 94 ARG A C 1
ATOM 793 O O . ARG A 1 94 ? -7.605 -6.460 -15.806 1.00 77.06 94 ARG A O 1
ATOM 800 N N . GLN A 1 95 ? -7.331 -4.535 -14.694 1.00 82.94 95 GLN A N 1
ATOM 801 C CA . GLN A 1 95 ? -6.566 -3.909 -15.762 1.00 82.94 95 GLN A CA 1
ATOM 802 C C . GLN A 1 95 ? -5.179 -4.557 -15.830 1.00 82.94 95 GLN A C 1
ATOM 804 O O . GLN A 1 95 ? -4.525 -4.743 -14.807 1.00 82.94 95 GLN A O 1
ATOM 809 N N . ASP A 1 96 ? -4.723 -4.907 -17.035 1.00 83.94 96 ASP A N 1
ATOM 810 C CA . ASP A 1 96 ? -3.388 -5.475 -17.225 1.00 83.94 96 ASP A CA 1
ATOM 811 C C . ASP A 1 96 ? -2.305 -4.430 -16.877 1.00 83.94 96 ASP A C 1
ATOM 813 O O . ASP A 1 96 ? -2.148 -3.452 -17.619 1.00 83.94 96 ASP A O 1
ATOM 817 N N . PRO A 1 97 ? -1.517 -4.633 -15.801 1.00 84.00 97 PRO A N 1
ATOM 818 C CA . PRO A 1 97 ? -0.518 -3.661 -15.346 1.00 84.00 97 PRO A CA 1
ATOM 819 C C . PRO A 1 97 ? 0.654 -3.477 -16.302 1.00 84.00 97 PRO A C 1
ATOM 821 O O . PRO A 1 97 ? 1.427 -2.531 -16.161 1.00 84.00 97 PRO A O 1
ATOM 824 N N . TRP A 1 98 ? 0.818 -4.397 -17.253 1.00 85.62 98 TRP A N 1
ATOM 825 C CA . TRP A 1 98 ? 1.921 -4.398 -18.207 1.00 85.62 98 TRP A CA 1
ATOM 826 C C . TRP A 1 98 ? 1.478 -4.014 -19.625 1.00 85.62 98 TRP A C 1
ATOM 828 O O . TRP A 1 98 ? 2.261 -4.185 -20.557 1.00 85.62 98 TRP A O 1
ATOM 838 N N . LYS A 1 99 ? 0.246 -3.512 -19.812 1.00 79.38 99 LYS A N 1
ATOM 839 C CA . LYS A 1 99 ? -0.288 -3.135 -21.135 1.00 79.38 99 LYS A CA 1
ATOM 840 C C . LYS A 1 99 ? 0.347 -1.864 -21.710 1.00 79.38 99 LYS A C 1
ATOM 842 O O . LYS A 1 99 ? 0.487 -1.749 -22.923 1.00 79.38 99 LYS A O 1
ATOM 847 N N . VAL A 1 100 ? 0.709 -0.901 -20.863 1.00 70.81 100 VAL A N 1
ATOM 848 C CA . VAL A 1 100 ? 1.268 0.391 -21.294 1.00 70.81 100 VAL A CA 1
ATOM 849 C C . VAL A 1 100 ? 2.784 0.266 -21.490 1.00 70.81 100 VAL A C 1
ATOM 851 O O . VAL A 1 100 ? 3.494 -0.093 -20.547 1.00 70.81 100 VAL A O 1
ATOM 854 N N . ASP A 1 101 ? 3.307 0.594 -22.684 1.00 65.38 101 ASP A N 1
ATOM 855 C CA . ASP A 1 101 ? 4.761 0.700 -22.890 1.00 65.38 101 ASP A CA 1
ATOM 856 C C . ASP A 1 101 ? 5.286 1.912 -22.109 1.00 65.38 101 ASP A C 1
ATOM 858 O O . ASP A 1 101 ? 5.036 3.083 -22.396 1.00 65.38 101 ASP A O 1
ATOM 862 N N . ARG A 1 102 ? 6.025 1.623 -21.043 1.00 61.94 102 ARG A N 1
ATOM 863 C CA . ARG A 1 102 ? 6.409 2.618 -20.036 1.00 61.94 102 ARG A CA 1
ATOM 864 C C . ARG A 1 102 ? 7.500 3.562 -20.511 1.00 61.94 102 ARG A C 1
ATOM 866 O O . ARG A 1 102 ? 7.850 4.497 -19.789 1.00 61.94 102 ARG A O 1
ATOM 873 N N . ARG A 1 103 ? 8.043 3.346 -21.713 1.00 61.81 103 ARG A N 1
ATOM 874 C CA . ARG A 1 103 ? 8.848 4.361 -22.401 1.00 61.81 103 ARG A CA 1
ATOM 875 C C . ARG A 1 103 ? 8.076 5.674 -22.560 1.00 61.81 103 ARG A C 1
ATOM 877 O O . ARG A 1 103 ? 8.709 6.728 -22.512 1.00 61.81 103 ARG A O 1
ATOM 884 N N . ASP A 1 104 ? 6.745 5.626 -22.610 1.00 58.47 104 ASP A N 1
ATOM 885 C CA . ASP A 1 104 ? 5.898 6.817 -22.685 1.00 58.47 104 ASP A CA 1
ATOM 886 C C . ASP A 1 104 ? 5.591 7.434 -21.311 1.00 58.47 104 ASP A C 1
ATOM 888 O O . ASP A 1 104 ? 5.650 8.653 -21.166 1.00 58.47 104 ASP A O 1
ATOM 892 N N . LEU A 1 105 ? 5.441 6.626 -20.254 1.00 57.97 105 LEU A N 1
ATOM 893 C CA . LEU A 1 105 ? 5.301 7.125 -18.872 1.00 57.97 105 LEU A CA 1
ATOM 894 C C . LEU A 1 105 ? 6.559 7.857 -18.364 1.00 57.97 105 LEU A C 1
ATOM 896 O O . LEU A 1 105 ? 6.472 8.736 -17.512 1.00 57.97 105 LEU A O 1
ATOM 900 N N . ARG A 1 106 ? 7.746 7.536 -18.901 1.00 56.69 106 ARG A N 1
ATOM 901 C CA . ARG A 1 106 ? 9.012 8.240 -18.597 1.00 56.69 106 ARG A CA 1
ATOM 902 C C . ARG A 1 106 ? 9.073 9.664 -19.159 1.00 56.69 106 ARG A C 1
ATOM 904 O O . ARG A 1 106 ? 9.970 10.417 -18.770 1.00 56.69 106 ARG A O 1
ATOM 911 N N . LYS A 1 107 ? 8.183 10.012 -20.094 1.00 53.69 107 LYS A N 1
ATOM 912 C CA . LYS A 1 107 ? 8.079 11.355 -20.682 1.00 53.69 107 LYS A CA 1
ATOM 913 C C . LYS A 1 107 ? 7.135 12.255 -19.891 1.00 53.69 107 LYS A C 1
ATOM 915 O O . LYS A 1 107 ? 7.223 13.470 -20.051 1.00 53.69 107 LYS A O 1
ATOM 920 N N . LEU A 1 108 ? 6.280 11.686 -19.037 1.00 51.56 108 LEU A N 1
ATOM 921 C CA . LEU A 1 108 ? 5.374 12.473 -18.217 1.00 51.56 108 LEU A CA 1
ATOM 922 C C . LEU A 1 108 ? 6.199 13.286 -17.202 1.00 51.56 108 LEU A C 1
ATOM 924 O O . LEU A 1 108 ? 7.005 12.703 -16.463 1.00 51.56 108 LEU A O 1
ATOM 928 N N . PRO A 1 109 ? 6.065 14.625 -17.176 1.00 46.22 109 PRO A N 1
ATOM 929 C CA . PRO A 1 109 ? 6.710 15.437 -16.159 1.00 46.22 109 PRO A CA 1
ATOM 930 C C . PRO A 1 109 ? 6.269 14.933 -14.784 1.00 46.22 109 PRO A C 1
ATOM 932 O O . PRO A 1 109 ? 5.114 14.546 -14.594 1.00 46.22 109 PRO A O 1
ATOM 935 N N . SER A 1 110 ? 7.205 14.931 -13.832 1.00 51.66 110 SER A N 1
ATOM 936 C CA . SER A 1 110 ? 7.037 14.420 -12.465 1.00 51.66 110 SER A CA 1
ATOM 937 C C . SER A 1 110 ? 5.841 14.991 -11.700 1.00 51.66 110 SER A C 1
ATOM 939 O O . SER A 1 110 ? 5.512 14.438 -10.651 1.00 51.66 110 SER A O 1
ATOM 941 N N . ASP A 1 111 ? 5.226 16.038 -12.246 1.00 46.31 111 ASP A N 1
ATOM 942 C CA . ASP A 1 111 ? 4.258 16.921 -11.612 1.00 46.31 111 ASP A CA 1
ATOM 943 C C . ASP A 1 111 ? 2.869 16.838 -12.267 1.00 46.31 111 ASP A C 1
ATOM 945 O O . ASP A 1 111 ? 1.936 17.458 -11.781 1.00 46.31 111 ASP A O 1
ATOM 949 N N . SER A 1 112 ? 2.694 16.037 -13.325 1.00 45.12 112 SER A N 1
ATOM 950 C CA . SER A 1 112 ? 1.377 15.797 -13.949 1.00 45.12 112 SER A CA 1
ATOM 951 C C . SER A 1 112 ? 0.562 14.758 -13.166 1.00 45.12 112 SER A C 1
ATOM 953 O O . SER A 1 112 ? 0.096 13.747 -13.685 1.00 45.12 112 SER A O 1
ATOM 955 N N . SER A 1 113 ? 0.419 15.000 -11.865 1.00 47.44 113 SER A N 1
ATOM 956 C CA . SER A 1 113 ? -0.505 14.294 -10.979 1.00 47.44 113 SER A CA 1
ATOM 957 C C . SER A 1 113 ? -1.890 14.946 -10.963 1.00 47.44 113 SER A C 1
ATOM 959 O O . SER A 1 113 ? -2.522 15.017 -9.913 1.00 47.44 113 SER A O 1
ATOM 961 N N . ASP A 1 114 ? -2.344 15.463 -12.102 1.00 43.50 114 ASP A N 1
ATOM 962 C CA . ASP A 1 114 ? -3.570 16.265 -12.180 1.00 43.50 114 ASP A CA 1
ATOM 963 C C . ASP A 1 114 ? -4.848 15.419 -12.253 1.00 43.50 114 ASP A C 1
ATOM 965 O O . ASP A 1 114 ? -5.949 15.960 -12.188 1.00 43.50 114 ASP A O 1
ATOM 969 N N . SER A 1 115 ? -4.734 14.087 -12.337 1.00 45.72 115 SER A N 1
ATOM 970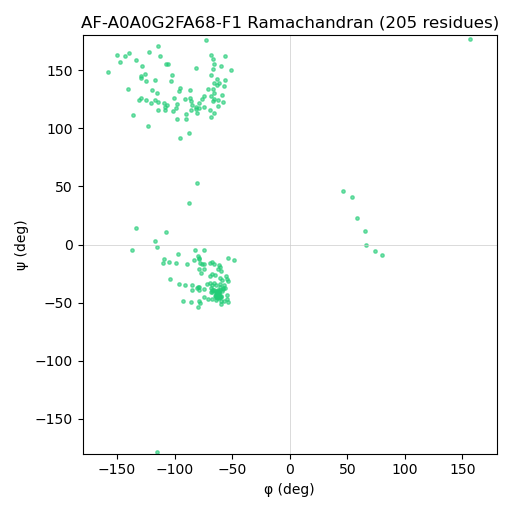 C CA . SER A 1 115 ? -5.882 13.210 -12.105 1.00 45.72 115 SER A CA 1
ATOM 971 C C . SER A 1 115 ? -5.956 12.849 -10.615 1.00 45.72 115 SER A C 1
ATOM 973 O O . SER A 1 115 ? -5.090 12.109 -10.132 1.00 45.72 115 SER A O 1
ATOM 975 N N . PRO A 1 116 ? -6.974 13.321 -9.869 1.00 49.91 116 PRO A N 1
ATOM 976 C CA . PRO A 1 116 ? -7.170 12.937 -8.470 1.00 49.91 116 PRO A CA 1
ATOM 977 C C . PRO A 1 116 ? -7.397 11.425 -8.296 1.00 49.91 116 PRO A C 1
ATOM 979 O O . PRO A 1 116 ? -7.144 10.898 -7.216 1.00 49.91 116 PRO A O 1
ATOM 982 N N . ASP A 1 117 ? -7.785 10.711 -9.359 1.00 50.75 117 ASP A N 1
ATOM 983 C CA . ASP A 1 117 ? -7.958 9.254 -9.362 1.00 50.75 117 ASP A CA 1
ATOM 984 C C . ASP A 1 117 ? -6.648 8.461 -9.463 1.00 50.75 117 ASP A C 1
ATOM 986 O O . ASP A 1 117 ? -6.623 7.266 -9.157 1.00 50.75 117 ASP A O 1
ATOM 990 N N . ALA A 1 118 ? -5.548 9.111 -9.857 1.00 54.00 118 ALA A N 1
ATOM 991 C CA . ALA A 1 118 ? -4.247 8.462 -10.014 1.00 54.00 118 ALA A CA 1
ATOM 992 C C . ALA A 1 118 ? -3.500 8.262 -8.683 1.00 54.00 118 ALA A C 1
ATOM 994 O O . ALA A 1 118 ? -2.475 7.574 -8.647 1.00 54.00 118 ALA A O 1
ATOM 995 N N . GLN A 1 119 ? -3.981 8.861 -7.587 1.00 64.00 119 GLN A N 1
ATOM 996 C CA . GLN A 1 119 ? -3.369 8.748 -6.264 1.00 64.00 119 GLN A CA 1
ATOM 997 C C . GLN A 1 119 ? -4.305 8.071 -5.272 1.00 64.00 119 GLN A C 1
ATOM 999 O O . GLN A 1 119 ? -5.502 8.331 -5.218 1.00 64.00 119 GLN A O 1
ATOM 1004 N N . ILE A 1 120 ? -3.730 7.236 -4.412 1.00 67.50 120 ILE A N 1
ATOM 1005 C CA . ILE A 1 120 ? -4.469 6.686 -3.279 1.00 67.50 120 ILE A CA 1
ATOM 1006 C C . ILE A 1 120 ? -4.520 7.771 -2.215 1.00 67.50 120 ILE A C 1
ATOM 1008 O O . ILE A 1 120 ? -3.479 8.173 -1.687 1.00 67.50 120 ILE A O 1
ATOM 1012 N N . THR A 1 121 ? -5.717 8.237 -1.874 1.00 67.56 121 THR A N 1
ATOM 1013 C CA . THR A 1 121 ? -5.890 9.142 -0.738 1.00 67.56 121 THR A CA 1
ATOM 1014 C C . THR A 1 121 ? -5.454 8.426 0.541 1.00 67.56 121 THR A C 1
ATOM 1016 O O . THR A 1 121 ? -6.013 7.401 0.909 1.00 67.56 121 THR A O 1
ATOM 1019 N N . LEU A 1 122 ? -4.451 8.942 1.252 1.00 71.62 122 LEU A N 1
ATOM 1020 C CA . LEU A 1 122 ? -4.006 8.350 2.517 1.00 71.62 122 LEU A CA 1
ATOM 1021 C C . LEU A 1 122 ? -4.671 9.060 3.702 1.00 71.62 122 LEU A C 1
ATOM 1023 O O . LEU A 1 122 ? -4.126 10.018 4.250 1.00 71.62 122 LEU A O 1
ATOM 1027 N N . LEU A 1 123 ? -5.827 8.550 4.145 1.00 79.81 123 LEU A N 1
ATOM 1028 C CA . LEU A 1 123 ? -6.527 9.054 5.343 1.00 79.81 123 LEU A CA 1
ATOM 1029 C C . LEU A 1 123 ? -5.707 8.886 6.633 1.00 79.81 123 LEU A C 1
ATOM 1031 O O . LEU A 1 123 ? -5.889 9.624 7.602 1.00 79.81 123 LEU A O 1
ATOM 1035 N N . SER A 1 124 ? -4.735 7.972 6.625 1.00 77.75 124 SER A N 1
ATOM 1036 C CA . SER A 1 124 ? -3.834 7.710 7.747 1.00 77.75 124 SER A CA 1
ATOM 1037 C C . SER A 1 124 ? -2.968 8.914 8.146 1.00 77.75 124 SER A C 1
ATOM 1039 O O . SER A 1 124 ? -2.387 8.909 9.227 1.00 77.75 124 SER A O 1
ATOM 1041 N N . GLY A 1 125 ? -2.829 9.925 7.281 1.00 79.06 125 GLY A N 1
ATOM 1042 C CA . GLY A 1 125 ? -2.038 11.128 7.562 1.00 79.06 125 GLY A CA 1
ATOM 1043 C C . GLY A 1 125 ? -2.765 12.203 8.376 1.00 79.06 125 GLY A C 1
ATOM 1044 O O . GLY A 1 125 ? -2.112 13.122 8.857 1.00 79.06 125 GLY A O 1
ATOM 1045 N N . VAL A 1 126 ? -4.090 12.105 8.533 1.00 84.50 126 VAL A N 1
ATOM 1046 C CA . VAL A 1 126 ? -4.914 13.192 9.091 1.00 84.50 126 VAL A CA 1
ATOM 1047 C C . VAL A 1 126 ? -4.839 13.244 10.617 1.00 84.50 126 VAL A C 1
ATOM 1049 O O . VAL A 1 126 ? -4.533 14.281 11.199 1.00 84.50 126 VAL A O 1
ATOM 1052 N N . CYS A 1 127 ? -5.115 12.128 11.293 1.00 85.19 127 CYS A N 1
ATOM 1053 C CA . CYS A 1 127 ? -5.028 12.038 12.748 1.00 85.19 127 CYS A CA 1
ATOM 1054 C C . CYS A 1 127 ? -4.662 10.618 13.193 1.00 85.19 127 CYS A C 1
ATOM 1056 O O . CYS A 1 127 ? -4.804 9.655 12.438 1.00 85.19 127 CYS A O 1
ATOM 1058 N N . ARG A 1 128 ? -4.207 10.476 14.447 1.00 82.19 128 ARG A N 1
ATOM 1059 C CA . ARG A 1 128 ? -3.819 9.166 14.999 1.00 82.19 128 ARG A CA 1
ATOM 1060 C C . ARG A 1 128 ? -4.978 8.167 14.975 1.00 82.19 128 ARG A C 1
ATOM 1062 O O . ARG A 1 128 ? -4.760 7.027 14.598 1.00 82.19 128 ARG A O 1
ATOM 1069 N N . GLN A 1 129 ? -6.198 8.601 15.291 1.00 85.31 129 GLN A N 1
ATOM 1070 C CA . GLN A 1 129 ? -7.379 7.733 15.282 1.00 85.31 129 GLN A CA 1
ATOM 1071 C C . GLN A 1 129 ? -7.631 7.126 13.892 1.00 85.31 129 GLN A C 1
ATOM 1073 O O . GLN A 1 129 ? -7.740 5.909 13.767 1.00 85.31 129 GLN A O 1
ATOM 1078 N N . LEU A 1 130 ? -7.613 7.948 12.836 1.00 87.31 130 LEU A N 1
ATOM 1079 C CA . LEU A 1 130 ? -7.736 7.461 11.459 1.00 87.31 130 LEU A CA 1
ATOM 1080 C C . LEU A 1 130 ? -6.547 6.599 11.037 1.00 87.31 130 LEU A C 1
ATOM 1082 O O . LEU A 1 130 ? -6.733 5.648 10.284 1.00 87.31 130 LEU A O 1
ATOM 1086 N N . TYR A 1 131 ? -5.336 6.879 11.524 1.00 87.06 131 TYR A N 1
ATOM 1087 C CA . TYR A 1 131 ? -4.182 6.015 11.276 1.00 87.06 131 TYR A CA 1
ATOM 1088 C C . TYR A 1 131 ? -4.433 4.583 11.765 1.00 87.06 131 TYR A C 1
ATOM 1090 O O . TYR A 1 131 ? -4.227 3.645 10.999 1.00 87.06 131 TYR A O 1
ATOM 1098 N N . HIS A 1 132 ? -4.914 4.397 12.999 1.00 83.75 132 HIS A N 1
ATOM 1099 C CA . HIS A 1 132 ? -5.182 3.052 13.527 1.00 83.75 132 HIS A CA 1
ATOM 1100 C C . HIS A 1 132 ? -6.225 2.294 12.707 1.00 83.75 132 HIS A C 1
ATOM 1102 O O . HIS A 1 132 ? -6.089 1.089 12.515 1.00 83.75 132 HIS A O 1
ATOM 1108 N N . GLU A 1 133 ? -7.235 2.997 12.202 1.00 86.94 133 GLU A N 1
ATOM 1109 C CA . GLU A 1 133 ? -8.314 2.382 11.431 1.00 86.94 133 GLU A CA 1
ATOM 1110 C C . GLU A 1 133 ? -7.920 2.096 9.980 1.00 86.94 133 GLU A C 1
ATOM 1112 O O . GLU A 1 133 ? -8.324 1.080 9.422 1.00 86.94 133 GLU A O 1
ATOM 1117 N N . THR A 1 134 ? -7.130 2.978 9.358 1.00 88.88 134 THR A N 1
ATOM 1118 C CA . THR A 1 134 ? -6.947 2.978 7.898 1.00 88.88 134 THR A CA 1
ATOM 1119 C C . THR A 1 134 ? -5.568 2.531 7.425 1.00 88.88 134 THR A C 1
ATOM 1121 O O . THR A 1 134 ? -5.421 2.178 6.259 1.00 88.88 134 THR A O 1
ATOM 1124 N N . ALA A 1 135 ? -4.545 2.490 8.284 1.00 87.31 135 ALA A N 1
ATOM 1125 C CA . ALA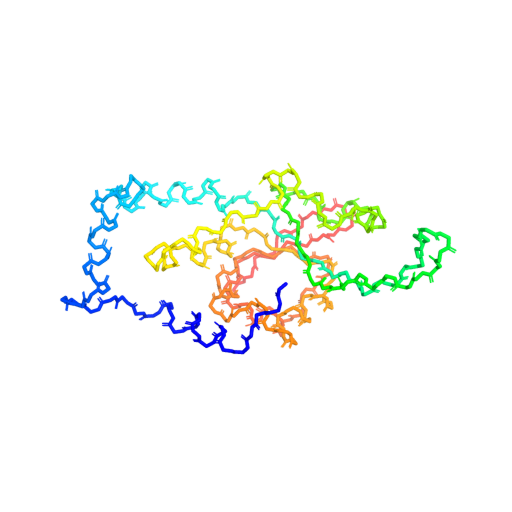 A 1 135 ? -3.157 2.328 7.835 1.00 87.31 135 ALA A CA 1
ATOM 1126 C C . ALA A 1 135 ? -2.825 0.978 7.168 1.00 87.31 135 ALA A C 1
ATOM 1128 O O . ALA A 1 135 ? -1.785 0.880 6.514 1.00 87.31 135 ALA A O 1
ATOM 1129 N N . LEU A 1 136 ? -3.665 -0.049 7.343 1.00 89.31 136 LEU A N 1
ATOM 1130 C CA . LEU A 1 136 ? -3.529 -1.351 6.674 1.00 89.31 136 LEU A CA 1
ATOM 1131 C C . LEU A 1 136 ? -4.544 -1.558 5.542 1.00 89.31 136 LEU A C 1
ATOM 1133 O O . LEU A 1 136 ? -4.360 -2.462 4.727 1.00 89.31 136 LEU A O 1
ATOM 1137 N N . LEU A 1 137 ? -5.597 -0.738 5.464 1.00 89.88 137 LEU A N 1
ATOM 1138 C CA . LEU A 1 137 ? -6.689 -0.936 4.508 1.00 89.88 137 LEU A CA 1
ATOM 1139 C C . LEU A 1 137 ? -6.219 -0.868 3.049 1.00 89.88 137 LEU A C 1
ATOM 1141 O O . LEU A 1 137 ? -6.612 -1.750 2.289 1.00 89.88 137 LEU A O 1
ATOM 1145 N N . PRO A 1 138 ? -5.312 0.049 2.642 1.00 89.81 138 PRO A N 1
ATOM 1146 C CA . PRO A 1 138 ? -4.792 0.048 1.278 1.00 89.81 138 PRO A CA 1
ATOM 1147 C C . PRO A 1 138 ? -4.101 -1.263 0.889 1.00 89.81 138 PRO A C 1
ATOM 1149 O O . PRO A 1 138 ? -4.113 -1.635 -0.280 1.00 89.81 138 PRO A O 1
ATOM 1152 N N . GLN A 1 139 ? -3.488 -1.971 1.843 1.00 90.88 139 GLN A N 1
ATOM 1153 C CA . GLN A 1 139 ? -2.874 -3.276 1.596 1.00 90.88 139 GLN A CA 1
ATOM 1154 C C . GLN A 1 139 ? -3.904 -4.408 1.583 1.00 90.88 139 GLN A C 1
ATOM 1156 O O . GLN A 1 139 ? -3.785 -5.313 0.764 1.00 90.88 139 GLN A O 1
ATOM 1161 N N . GLN A 1 140 ? -4.915 -4.341 2.450 1.00 90.31 140 GLN A N 1
ATOM 1162 C CA . GLN A 1 140 ? -5.951 -5.372 2.558 1.00 90.31 140 GLN A CA 1
ATOM 1163 C C . GLN A 1 140 ? -6.966 -5.341 1.418 1.00 90.31 140 GLN A C 1
ATOM 1165 O O . GLN A 1 140 ? -7.418 -6.400 0.990 1.00 90.31 140 GLN A O 1
ATOM 1170 N N . MET A 1 141 ? -7.345 -4.147 0.964 1.00 90.12 141 MET A N 1
ATOM 1171 C CA . MET A 1 141 ? -8.478 -3.941 0.058 1.00 90.12 141 MET A CA 1
ATOM 1172 C C . MET A 1 141 ? -8.072 -3.782 -1.406 1.00 90.12 141 MET A C 1
ATOM 1174 O O . MET A 1 141 ? -8.929 -3.898 -2.279 1.00 90.12 141 MET A O 1
ATOM 1178 N N . ASN A 1 142 ? -6.792 -3.524 -1.682 1.00 91.00 142 ASN A N 1
ATOM 1179 C CA . ASN A 1 142 ? -6.300 -3.391 -3.047 1.00 91.00 142 ASN A CA 1
ATOM 1180 C C . ASN A 1 142 ? -5.458 -4.577 -3.465 1.00 91.00 142 ASN A C 1
ATOM 1182 O O . ASN A 1 142 ? -4.795 -5.245 -2.670 1.00 91.00 142 ASN A O 1
ATOM 1186 N N . THR A 1 143 ? -5.432 -4.771 -4.772 1.00 91.44 143 THR A N 1
ATOM 1187 C CA . THR A 1 143 ? -4.563 -5.749 -5.400 1.00 91.44 143 THR A CA 1
ATOM 1188 C C . THR A 1 143 ? -3.202 -5.132 -5.675 1.00 91.44 143 THR A C 1
ATOM 1190 O O . THR A 1 143 ? -3.126 -4.038 -6.223 1.00 91.44 143 THR A O 1
ATOM 1193 N N . TRP A 1 144 ? -2.117 -5.818 -5.331 1.00 92.88 144 TRP A N 1
ATOM 1194 C CA . TRP A 1 144 ? -0.766 -5.297 -5.542 1.00 92.88 144 TRP A CA 1
ATOM 1195 C C . TRP A 1 144 ? -0.115 -5.937 -6.755 1.00 92.88 144 TRP A C 1
ATOM 1197 O O . TRP A 1 144 ? -0.315 -7.111 -7.036 1.00 92.88 144 TRP A O 1
ATOM 1207 N N . SER A 1 145 ? 0.701 -5.177 -7.469 1.00 92.38 145 SER A N 1
ATOM 1208 C CA . SER A 1 145 ? 1.525 -5.690 -8.558 1.00 92.38 145 SER A CA 1
ATOM 1209 C C . SER A 1 145 ? 2.834 -4.926 -8.639 1.00 92.38 145 SER A C 1
ATOM 1211 O O . SER A 1 145 ? 2.944 -3.790 -8.179 1.00 92.38 145 SER A O 1
ATOM 1213 N N . PHE A 1 146 ? 3.841 -5.559 -9.226 1.00 91.88 146 PHE A N 1
ATOM 1214 C CA . PHE A 1 146 ? 5.165 -4.978 -9.393 1.00 91.88 146 PHE A CA 1
ATOM 1215 C C . PHE A 1 146 ? 5.597 -5.105 -10.845 1.00 91.88 146 PHE A C 1
ATOM 1217 O O . PHE A 1 146 ? 5.291 -6.097 -11.500 1.00 91.88 146 PHE A O 1
ATOM 1224 N N . GLU A 1 147 ? 6.325 -4.109 -11.342 1.00 88.62 147 GLU A N 1
ATOM 1225 C CA . GLU A 1 147 ? 6.830 -4.093 -12.716 1.00 88.62 147 GLU A CA 1
ATOM 1226 C C . GLU A 1 147 ? 7.645 -5.350 -13.035 1.00 88.62 147 GLU A C 1
ATOM 1228 O O . GLU A 1 147 ? 7.418 -5.999 -14.053 1.00 88.62 147 GLU A O 1
ATOM 1233 N N . THR A 1 148 ? 8.557 -5.709 -12.131 1.00 89.31 148 THR A N 1
ATOM 1234 C CA . THR A 1 148 ? 9.366 -6.928 -12.196 1.00 89.31 148 THR A CA 1
ATOM 1235 C C . THR A 1 148 ? 9.576 -7.503 -10.800 1.00 89.31 148 THR A C 1
ATOM 1237 O O . THR A 1 148 ? 9.464 -6.799 -9.789 1.00 89.31 148 THR A O 1
ATOM 1240 N N . MET A 1 149 ? 9.973 -8.775 -10.737 1.00 89.38 149 MET A N 1
ATOM 1241 C CA . MET A 1 149 ? 10.370 -9.419 -9.483 1.00 89.38 149 MET A CA 1
ATOM 1242 C C . MET A 1 149 ? 11.534 -8.688 -8.792 1.00 89.38 149 MET A C 1
ATOM 1244 O O . MET A 1 149 ? 11.513 -8.501 -7.579 1.00 89.38 149 MET A O 1
ATOM 1248 N N . HIS A 1 150 ? 12.492 -8.161 -9.560 1.00 90.75 150 HIS A N 1
ATOM 1249 C CA . HIS A 1 150 ? 13.611 -7.376 -9.030 1.00 90.75 150 HIS A CA 1
ATOM 1250 C C . HIS A 1 150 ? 13.149 -6.085 -8.336 1.00 90.75 150 HIS A C 1
ATOM 1252 O O . HIS A 1 150 ? 13.674 -5.712 -7.283 1.00 90.75 150 HIS A O 1
ATOM 1258 N N . VAL A 1 151 ? 12.149 -5.398 -8.903 1.00 90.94 151 VAL A N 1
ATOM 1259 C CA . VAL A 1 151 ? 11.539 -4.203 -8.297 1.00 90.94 151 VAL A CA 1
ATOM 1260 C C . VAL A 1 151 ? 10.851 -4.576 -6.985 1.00 90.94 151 VAL A C 1
ATOM 1262 O O . VAL A 1 151 ? 11.056 -3.888 -5.985 1.00 90.94 151 VAL A O 1
ATOM 1265 N N . MET A 1 152 ? 10.105 -5.683 -6.956 1.00 91.31 152 MET A N 1
ATOM 1266 C CA . MET A 1 152 ? 9.460 -6.193 -5.742 1.00 91.31 152 MET A CA 1
ATOM 1267 C C . MET A 1 152 ? 10.474 -6.523 -4.641 1.00 91.31 152 MET A C 1
ATOM 1269 O O . MET A 1 152 ? 10.347 -6.035 -3.517 1.00 91.31 152 MET A O 1
ATOM 1273 N N . GLU A 1 153 ? 11.507 -7.305 -4.956 1.00 91.12 153 GLU A N 1
ATOM 1274 C CA . GLU A 1 153 ? 12.554 -7.670 -4.000 1.00 91.12 153 GLU A CA 1
ATOM 1275 C C . GLU A 1 153 ? 13.277 -6.440 -3.460 1.00 91.12 153 GLU A C 1
ATOM 1277 O O . GLU A 1 153 ? 13.485 -6.311 -2.252 1.00 91.12 153 GLU A O 1
ATOM 1282 N N . ARG A 1 154 ? 13.625 -5.488 -4.330 1.00 91.31 154 ARG A N 1
ATOM 1283 C CA . ARG A 1 154 ? 14.260 -4.244 -3.896 1.00 91.31 154 ARG A CA 1
ATOM 1284 C C . ARG A 1 154 ? 13.328 -3.422 -3.002 1.00 91.31 154 ARG A C 1
ATOM 1286 O O . ARG A 1 154 ? 13.781 -2.919 -1.976 1.00 91.31 154 ARG A O 1
ATOM 1293 N N . TYR A 1 155 ? 12.049 -3.306 -3.355 1.00 90.12 155 TYR A N 1
ATOM 1294 C CA . TYR A 1 155 ? 11.059 -2.535 -2.598 1.00 90.12 155 TYR A CA 1
ATOM 1295 C C . TYR A 1 155 ? 10.828 -3.113 -1.197 1.00 90.12 155 TYR A C 1
ATOM 1297 O O . TYR A 1 155 ? 10.803 -2.380 -0.204 1.00 90.12 155 TYR A O 1
ATOM 1305 N N . ILE A 1 156 ? 10.682 -4.436 -1.117 1.00 89.56 156 ILE A N 1
ATOM 1306 C CA . ILE A 1 156 ? 10.316 -5.150 0.107 1.00 89.56 156 ILE A CA 1
ATOM 1307 C C . ILE A 1 156 ? 11.538 -5.475 0.967 1.00 89.56 156 ILE A C 1
ATOM 1309 O O . ILE A 1 156 ? 11.513 -5.237 2.172 1.00 89.56 156 ILE A O 1
ATOM 1313 N N . LEU A 1 157 ? 12.589 -6.045 0.379 1.00 86.44 157 LEU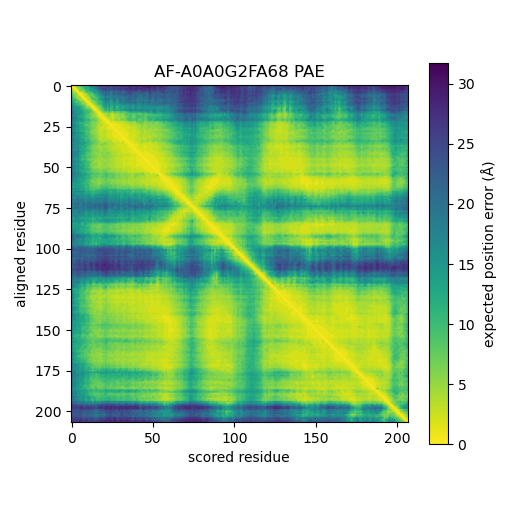 A N 1
ATOM 1314 C CA . LEU A 1 157 ? 13.720 -6.600 1.125 1.00 86.44 157 LEU A CA 1
ATOM 1315 C C . LEU A 1 157 ? 14.839 -5.580 1.310 1.00 86.44 157 LEU A C 1
ATOM 1317 O O . LEU A 1 157 ? 15.318 -5.412 2.428 1.00 86.44 157 LEU A O 1
ATOM 1321 N N . LYS A 1 158 ? 15.250 -4.892 0.236 1.00 85.69 158 LYS A N 1
ATOM 1322 C CA . LYS A 1 158 ? 16.410 -3.983 0.289 1.00 85.69 158 LYS A CA 1
ATOM 1323 C C . LYS A 1 158 ? 16.060 -2.638 0.918 1.00 85.69 158 LYS A C 1
ATOM 1325 O O . LYS A 1 158 ? 16.760 -2.171 1.808 1.00 85.69 158 LYS A O 1
ATOM 1330 N N . GLU A 1 159 ? 14.973 -2.016 0.472 1.00 85.75 159 GLU A N 1
ATOM 1331 C CA . GLU A 1 159 ? 14.581 -0.679 0.935 1.00 85.75 159 GLU A CA 1
ATOM 1332 C C . GLU A 1 159 ? 13.520 -0.703 2.046 1.00 85.75 159 GLU A C 1
ATOM 1334 O O . GLU A 1 159 ? 13.257 0.335 2.654 1.00 85.75 159 GLU A O 1
ATOM 1339 N N . ASN A 1 160 ? 12.946 -1.877 2.355 1.00 85.25 160 ASN A N 1
ATOM 1340 C CA . ASN A 1 160 ? 11.945 -2.083 3.411 1.00 85.25 160 ASN A CA 1
ATOM 1341 C C . ASN A 1 160 ? 10.835 -1.015 3.388 1.00 85.25 160 ASN A C 1
ATOM 1343 O O . ASN A 1 160 ? 10.486 -0.419 4.411 1.00 85.25 160 ASN A O 1
ATOM 1347 N N . ARG A 1 161 ? 10.311 -0.731 2.188 1.00 84.75 161 ARG A N 1
ATOM 1348 C CA . ARG A 1 161 ? 9.282 0.299 1.981 1.00 84.75 161 ARG A CA 1
ATOM 1349 C C . ARG A 1 161 ? 7.883 -0.170 2.373 1.00 84.75 161 ARG A C 1
ATOM 1351 O O . ARG A 1 161 ? 6.995 0.663 2.506 1.00 84.75 161 ARG A O 1
ATOM 1358 N N . MET A 1 162 ? 7.722 -1.472 2.608 1.00 87.50 162 MET A N 1
ATOM 1359 C CA . MET A 1 162 ? 6.508 -2.091 3.127 1.00 87.50 162 MET A CA 1
ATOM 1360 C C . MET A 1 162 ? 6.842 -2.865 4.415 1.00 87.50 162 MET A C 1
ATOM 1362 O O . MET A 1 162 ? 7.396 -3.967 4.342 1.00 87.50 162 MET A O 1
ATOM 1366 N N . PRO A 1 163 ? 6.535 -2.308 5.602 1.00 86.31 163 PRO A N 1
ATOM 1367 C CA . PRO A 1 163 ? 6.732 -2.976 6.884 1.00 86.31 163 PRO A CA 1
ATOM 1368 C C . PRO A 1 163 ? 6.010 -4.325 6.971 1.00 86.31 163 PRO A C 1
ATOM 1370 O O . PRO A 1 163 ? 5.077 -4.608 6.222 1.00 86.31 163 PRO A O 1
ATOM 1373 N N . LEU A 1 164 ? 6.414 -5.172 7.924 1.00 86.69 164 LEU A N 1
ATOM 1374 C CA . LEU A 1 164 ? 5.871 -6.530 8.072 1.00 86.69 164 LEU A CA 1
ATOM 1375 C C . LEU A 1 164 ? 4.339 -6.570 8.186 1.00 86.69 164 LEU A C 1
ATOM 1377 O O . LEU A 1 164 ? 3.719 -7.393 7.523 1.00 86.69 164 LEU A O 1
ATOM 1381 N N . MET A 1 165 ? 3.735 -5.677 8.974 1.00 85.75 165 MET A N 1
ATOM 1382 C CA . MET A 1 165 ? 2.275 -5.635 9.137 1.00 85.75 165 MET A CA 1
ATOM 1383 C C . MET A 1 165 ? 1.561 -5.286 7.829 1.00 85.75 165 MET A C 1
ATOM 1385 O O . MET A 1 165 ? 0.571 -5.920 7.486 1.00 85.75 165 MET A O 1
ATOM 1389 N N . GLN A 1 166 ? 2.113 -4.349 7.053 1.00 88.81 166 GLN A N 1
ATOM 1390 C CA . GLN A 1 166 ? 1.591 -4.009 5.728 1.00 88.81 166 GLN A CA 1
ATOM 1391 C C . GLN A 1 166 ? 1.749 -5.168 4.741 1.00 88.81 166 GLN A C 1
ATOM 1393 O O . GLN A 1 166 ? 0.832 -5.444 3.983 1.00 88.81 166 GLN A O 1
ATOM 1398 N N . ARG A 1 167 ? 2.866 -5.902 4.785 1.00 89.62 167 ARG A N 1
ATOM 1399 C CA . ARG A 1 167 ? 3.073 -7.086 3.931 1.00 89.62 167 ARG A CA 1
ATOM 1400 C C . ARG A 1 167 ? 2.088 -8.207 4.234 1.00 89.62 167 ARG A C 1
ATOM 1402 O O . ARG A 1 167 ? 1.540 -8.784 3.306 1.00 89.62 167 ARG A O 1
ATOM 1409 N N . ARG A 1 168 ? 1.839 -8.468 5.520 1.00 90.31 168 ARG A N 1
ATOM 1410 C CA . ARG A 1 168 ? 0.837 -9.442 5.984 1.00 90.31 168 ARG A CA 1
ATOM 1411 C C . ARG A 1 168 ? -0.591 -9.025 5.674 1.00 90.31 168 ARG A C 1
ATOM 1413 O O . ARG A 1 168 ? -1.460 -9.876 5.567 1.00 90.31 168 ARG A O 1
ATOM 1420 N N . ALA A 1 169 ? -0.828 -7.728 5.530 1.00 91.00 169 ALA A N 1
ATOM 1421 C CA . ALA A 1 169 ? -2.112 -7.205 5.107 1.00 91.00 169 ALA A CA 1
ATOM 1422 C C . ALA A 1 169 ? -2.384 -7.420 3.608 1.00 91.00 169 ALA A C 1
ATOM 1424 O O . ALA A 1 169 ? -3.550 -7.419 3.231 1.00 91.00 169 ALA A O 1
ATOM 1425 N N . VAL A 1 170 ? -1.364 -7.628 2.764 1.00 92.38 170 VAL A N 1
ATOM 1426 C CA . VAL A 1 170 ? -1.564 -7.877 1.326 1.00 92.38 170 VAL A CA 1
ATOM 1427 C C . VAL A 1 170 ? -2.213 -9.242 1.113 1.00 92.38 170 VAL A C 1
ATOM 1429 O O . VAL A 1 170 ? -1.600 -10.269 1.396 1.00 92.38 170 VAL A O 1
ATOM 1432 N N . GLN A 1 171 ? -3.431 -9.242 0.567 1.00 91.56 171 GLN A N 1
ATOM 1433 C CA . GLN A 1 171 ? -4.199 -10.466 0.304 1.00 91.56 171 GLN A CA 1
ATOM 1434 C C . GLN A 1 171 ? -4.051 -10.967 -1.136 1.00 91.56 171 GLN A C 1
ATOM 1436 O O . GLN A 1 171 ? -4.037 -12.177 -1.361 1.00 91.56 171 GLN A O 1
ATOM 1441 N N . THR A 1 172 ? -3.918 -10.051 -2.099 1.00 90.44 172 THR A N 1
ATOM 1442 C CA . THR A 1 172 ? -3.915 -10.378 -3.531 1.00 90.44 172 THR A CA 1
ATOM 1443 C C . THR A 1 172 ? -2.710 -9.760 -4.224 1.00 90.44 172 THR A C 1
ATOM 1445 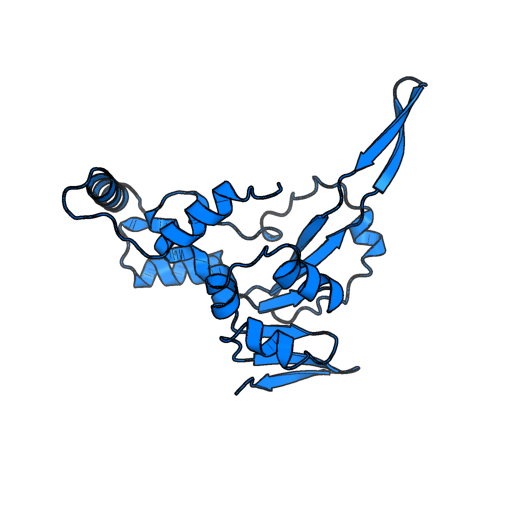O O . THR A 1 172 ? -2.503 -8.544 -4.154 1.00 90.44 172 THR A O 1
ATOM 1448 N N . LEU A 1 173 ? -1.940 -10.592 -4.927 1.00 90.62 173 LEU A N 1
ATOM 1449 C CA . LEU A 1 173 ? -0.755 -10.176 -5.673 1.00 90.62 173 LEU A CA 1
ATOM 1450 C C . LEU A 1 173 ? -0.858 -10.600 -7.145 1.00 90.62 173 LEU A C 1
ATOM 1452 O O . LEU A 1 173 ? -1.025 -11.776 -7.446 1.00 90.62 173 LEU A O 1
ATOM 1456 N N . TYR A 1 174 ? -0.726 -9.645 -8.060 1.00 89.88 174 TYR A N 1
ATOM 1457 C CA . TYR A 1 174 ? -0.554 -9.885 -9.490 1.00 89.88 174 TYR A CA 1
ATOM 1458 C C . TYR A 1 174 ? 0.933 -9.972 -9.819 1.00 89.88 174 TYR A C 1
ATOM 1460 O O . TYR A 1 174 ? 1.705 -9.041 -9.556 1.00 89.88 174 TYR A O 1
ATOM 1468 N N . CYS A 1 175 ? 1.320 -11.077 -10.444 1.00 87.56 175 CYS A N 1
ATOM 1469 C CA . CYS A 1 175 ? 2.688 -11.343 -10.855 1.00 87.56 175 CYS A CA 1
ATOM 1470 C C . CYS A 1 175 ? 2.749 -11.642 -12.353 1.00 87.56 175 CYS A C 1
ATOM 1472 O O . CYS A 1 175 ? 1.887 -12.327 -12.901 1.00 87.56 175 CYS A O 1
ATOM 1474 N N . LYS A 1 176 ? 3.796 -11.126 -13.004 1.00 83.25 176 LYS A N 1
ATOM 1475 C CA . LYS A 1 176 ? 4.127 -11.494 -14.382 1.00 83.25 176 LYS A CA 1
ATOM 1476 C C . LYS A 1 176 ? 4.746 -12.888 -14.434 1.00 83.25 176 LYS A C 1
ATOM 1478 O O . LYS A 1 176 ? 4.345 -13.704 -15.243 1.00 83.25 176 LYS A O 1
ATOM 1483 N N . ASP A 1 177 ? 5.674 -13.142 -13.517 1.00 82.94 177 ASP A N 1
ATOM 1484 C CA . ASP A 1 177 ? 6.419 -14.393 -13.424 1.00 82.94 177 ASP A CA 1
ATOM 1485 C C . ASP A 1 177 ? 6.041 -15.152 -12.146 1.00 82.94 177 ASP A C 1
ATOM 1487 O O . ASP A 1 177 ? 5.525 -14.575 -11.182 1.00 82.94 177 ASP A O 1
ATOM 1491 N N . ARG A 1 178 ? 6.350 -16.451 -12.104 1.00 82.62 178 ARG A N 1
ATOM 1492 C CA . ARG A 1 178 ? 6.122 -17.298 -10.927 1.00 82.62 178 ARG A CA 1
ATOM 1493 C C . ARG A 1 178 ? 6.851 -16.751 -9.696 1.00 82.62 178 ARG A C 1
ATOM 1495 O O . ARG A 1 178 ? 8.077 -16.647 -9.682 1.00 82.62 178 ARG A O 1
ATOM 1502 N N . LEU A 1 179 ? 6.095 -16.481 -8.631 1.00 84.75 179 LEU A N 1
ATOM 1503 C CA . LEU A 1 179 ? 6.640 -16.003 -7.362 1.00 84.75 179 LEU A CA 1
ATOM 1504 C C . LEU A 1 179 ? 7.475 -17.103 -6.668 1.00 84.75 179 LEU A C 1
ATOM 1506 O O . LEU A 1 179 ? 6.968 -18.207 -6.449 1.00 84.75 179 LEU A O 1
ATOM 1510 N N . PRO A 1 180 ? 8.732 -16.833 -6.267 1.00 86.12 180 PRO A N 1
ATOM 1511 C CA . PRO A 1 180 ? 9.514 -17.772 -5.472 1.00 86.12 180 PRO A CA 1
ATOM 1512 C C . PRO A 1 180 ? 8.904 -17.970 -4.078 1.00 86.12 180 PRO A C 1
ATOM 1514 O O . PRO A 1 180 ? 8.563 -16.996 -3.402 1.00 86.12 180 PRO A O 1
ATOM 1517 N N . LYS A 1 181 ? 8.883 -19.215 -3.581 1.00 85.12 181 LYS A N 1
ATOM 1518 C CA . LYS A 1 181 ? 8.333 -19.566 -2.251 1.00 85.12 181 LYS A CA 1
ATOM 1519 C C . LYS A 1 181 ? 8.932 -18.748 -1.101 1.00 85.12 181 LYS A C 1
ATOM 1521 O O . LYS A 1 181 ? 8.275 -18.489 -0.097 1.00 85.12 181 LYS A O 1
ATOM 1526 N N . VAL A 1 182 ? 10.200 -18.347 -1.218 1.00 85.94 182 VAL A N 1
ATOM 1527 C CA . VAL A 1 182 ? 10.872 -17.514 -0.208 1.00 85.94 182 VAL A CA 1
ATOM 1528 C C . VAL A 1 182 ? 10.207 -16.144 -0.108 1.00 85.94 182 VAL A C 1
ATOM 1530 O O . VAL A 1 182 ? 10.024 -15.641 0.998 1.00 85.94 182 VAL A O 1
ATOM 1533 N N . LEU A 1 183 ? 9.836 -15.555 -1.245 1.00 84.62 183 LEU A N 1
ATOM 1534 C CA . LEU A 1 183 ? 9.223 -14.235 -1.310 1.00 84.62 183 LEU A CA 1
ATOM 1535 C C . LEU A 1 183 ? 7.737 -14.291 -0.947 1.00 84.62 183 LEU A C 1
ATOM 1537 O O . LEU A 1 183 ? 7.264 -13.431 -0.212 1.00 84.62 183 LEU A O 1
ATOM 1541 N N . GLU A 1 184 ? 7.043 -15.355 -1.346 1.00 86.44 184 GLU A N 1
ATOM 1542 C CA . GLU A 1 184 ? 5.675 -15.667 -0.913 1.00 86.44 184 GLU A CA 1
ATOM 1543 C C . GLU A 1 184 ? 5.555 -15.697 0.621 1.00 86.44 184 GLU A C 1
ATOM 1545 O O . GLU A 1 184 ? 4.752 -14.969 1.213 1.00 86.44 184 GLU A O 1
ATOM 1550 N N . LYS A 1 185 ? 6.465 -16.418 1.294 1.00 87.50 185 LYS A N 1
ATOM 1551 C CA . LYS A 1 185 ? 6.543 -16.468 2.765 1.00 87.50 185 LYS A CA 1
ATOM 1552 C C . LYS A 1 185 ? 6.778 -15.103 3.424 1.00 87.50 185 LYS A C 1
ATOM 1554 O O . LYS A 1 185 ? 6.480 -14.943 4.606 1.00 87.50 185 LYS A O 1
ATOM 1559 N N . LYS A 1 186 ? 7.330 -14.110 2.711 1.00 87.69 186 LYS A N 1
ATOM 1560 C CA . LYS A 1 186 ? 7.562 -12.759 3.265 1.00 87.69 186 LYS A CA 1
ATOM 1561 C C . LYS A 1 186 ? 6.294 -11.920 3.336 1.00 87.69 186 LYS A C 1
ATOM 1563 O O . LYS A 1 186 ? 6.261 -11.000 4.155 1.00 87.69 186 LYS A O 1
ATOM 1568 N N . PHE A 1 187 ? 5.295 -12.211 2.508 1.00 86.31 187 PHE A N 1
ATOM 1569 C CA . PHE A 1 187 ? 3.983 -11.589 2.636 1.00 86.31 187 PHE A CA 1
ATOM 1570 C C . PHE A 1 187 ? 3.205 -12.245 3.772 1.00 86.31 187 PHE A C 1
ATOM 1572 O O . PHE A 1 187 ? 2.766 -11.548 4.676 1.00 86.31 187 PHE A O 1
ATOM 1579 N N . GLY A 1 188 ? 3.118 -13.578 3.803 1.00 83.31 188 GLY A N 1
ATOM 1580 C CA . GLY A 1 188 ? 2.542 -14.331 4.927 1.00 83.31 188 GLY A CA 1
ATOM 1581 C C . GLY A 1 188 ? 1.035 -14.142 5.164 1.00 83.31 188 GLY A C 1
ATOM 1582 O O . GLY A 1 188 ? 0.513 -14.750 6.090 1.00 83.31 188 GLY A O 1
ATOM 1583 N N . GLY A 1 189 ? 0.350 -13.317 4.365 1.00 83.69 189 GLY A N 1
ATOM 1584 C CA . GLY A 1 189 ? -1.108 -13.131 4.383 1.00 83.69 189 GLY A CA 1
ATOM 1585 C C . GLY A 1 189 ? -1.748 -13.154 2.991 1.00 83.69 189 GLY A C 1
ATOM 1586 O O . GLY A 1 189 ? -2.898 -12.744 2.837 1.00 83.69 189 GLY A O 1
ATOM 1587 N N . LEU A 1 190 ? -1.002 -13.623 1.983 1.00 87.88 190 LEU A N 1
ATOM 1588 C CA . LEU A 1 190 ? -1.520 -13.802 0.630 1.00 87.88 190 LEU A CA 1
ATOM 1589 C C . LEU A 1 190 ? -2.584 -14.896 0.641 1.00 87.88 190 LEU A C 1
ATOM 1591 O O . LEU A 1 190 ? -2.339 -15.985 1.144 1.00 87.88 190 LEU A O 1
ATOM 1595 N N . LYS A 1 191 ? -3.737 -14.598 0.051 1.00 86.44 191 LYS A N 1
ATOM 1596 C CA . LYS A 1 191 ? -4.816 -15.555 -0.225 1.00 86.44 191 LYS A CA 1
ATOM 1597 C C . LYS A 1 191 ? -4.855 -15.931 -1.703 1.00 86.44 191 LYS A C 1
ATOM 1599 O O . LYS A 1 191 ? -5.271 -17.025 -2.067 1.00 86.44 191 LYS A O 1
ATOM 1604 N N . ALA A 1 192 ? -4.437 -15.008 -2.566 1.00 85.06 192 ALA A N 1
ATOM 1605 C CA . ALA A 1 192 ? -4.514 -15.156 -4.008 1.00 85.06 192 ALA A CA 1
ATOM 1606 C C . ALA A 1 192 ? -3.270 -14.590 -4.696 1.00 85.06 192 ALA A C 1
ATOM 1608 O O . ALA A 1 192 ? -2.851 -13.459 -4.433 1.00 85.06 192 ALA A O 1
ATOM 1609 N N . ILE A 1 193 ? -2.725 -15.360 -5.633 1.00 86.00 193 ILE A N 1
ATOM 1610 C CA . ILE A 1 193 ? -1.689 -14.915 -6.559 1.00 86.00 193 ILE A CA 1
ATOM 1611 C C . ILE A 1 193 ? -2.245 -15.074 -7.971 1.00 86.00 193 ILE A C 1
ATOM 1613 O O . ILE A 1 193 ? -2.656 -16.162 -8.368 1.00 86.00 193 ILE A O 1
ATOM 1617 N N . ILE A 1 194 ? -2.290 -13.979 -8.721 1.00 85.19 194 ILE A N 1
ATOM 1618 C CA . ILE A 1 194 ? -2.827 -13.955 -10.080 1.00 85.19 194 ILE A CA 1
ATOM 1619 C C . ILE A 1 194 ? -1.663 -13.843 -11.049 1.00 85.19 194 ILE A C 1
ATOM 1621 O O . ILE A 1 194 ? -0.867 -12.905 -10.969 1.00 85.19 194 ILE A O 1
ATOM 1625 N N . TRP A 1 195 ? -1.530 -14.839 -11.919 1.00 82.44 195 TRP A N 1
ATOM 1626 C CA . TRP A 1 195 ? -0.431 -14.923 -12.875 1.00 82.44 195 TRP A CA 1
ATOM 1627 C C . TRP A 1 195 ? -0.928 -14.521 -14.249 1.00 82.44 195 TRP A C 1
ATOM 1629 O O . TRP A 1 195 ? -2.042 -14.881 -14.637 1.00 82.44 195 TRP A O 1
ATOM 1639 N N . LYS A 1 196 ? -0.091 -13.791 -14.980 1.00 72.50 196 LYS A N 1
ATOM 1640 C CA . LYS A 1 196 ? -0.296 -13.544 -16.402 1.00 72.50 196 LYS A CA 1
ATOM 1641 C C . LYS A 1 196 ? 0.347 -14.691 -17.186 1.00 72.50 196 LYS A C 1
ATOM 1643 O O . LYS A 1 196 ? 1.546 -14.646 -17.430 1.00 72.50 196 LYS A O 1
ATOM 1648 N N . ASP A 1 197 ? -0.440 -15.698 -17.559 1.00 63.66 197 ASP A N 1
ATOM 1649 C CA . ASP A 1 197 ? -0.043 -16.625 -18.628 1.00 63.66 197 ASP A CA 1
ATOM 1650 C C . ASP A 1 197 ? -0.355 -15.960 -19.976 1.00 63.66 197 ASP A C 1
ATOM 1652 O O . ASP A 1 197 ? -1.286 -15.155 -20.055 1.00 63.66 197 ASP A O 1
ATOM 1656 N N . ASP A 1 198 ? 0.397 -16.301 -21.027 1.00 51.75 198 ASP A N 1
ATOM 1657 C CA . ASP A 1 198 ? 0.466 -15.610 -22.332 1.00 51.75 198 ASP A CA 1
ATOM 1658 C C . ASP A 1 198 ? -0.880 -15.269 -23.016 1.00 51.75 198 ASP A C 1
ATOM 1660 O O . ASP A 1 198 ? -0.907 -14.449 -23.932 1.00 51.75 198 ASP A O 1
ATOM 1664 N N . LEU A 1 199 ? -2.010 -15.828 -22.562 1.00 51.19 199 LEU A N 1
ATOM 1665 C CA . LEU A 1 199 ? -3.361 -15.522 -23.051 1.00 51.19 199 LEU A CA 1
ATOM 1666 C C . LEU A 1 199 ? -4.441 -15.364 -21.953 1.00 51.19 199 LEU A C 1
ATOM 1668 O O . LEU A 1 199 ? -5.578 -15.030 -22.283 1.00 51.19 199 LEU A O 1
ATOM 1672 N N . ALA A 1 200 ? -4.144 -15.594 -20.663 1.00 54.62 200 ALA A N 1
ATOM 1673 C CA . ALA A 1 200 ? -5.158 -15.559 -19.600 1.00 54.62 200 ALA A CA 1
ATOM 1674 C C . ALA A 1 200 ? -4.585 -15.318 -18.191 1.00 54.62 200 ALA A C 1
ATOM 1676 O O . ALA A 1 200 ? -3.502 -15.787 -17.843 1.00 54.62 200 ALA A O 1
ATOM 1677 N N . PHE A 1 201 ? -5.367 -14.646 -17.340 1.00 58.34 201 PHE A N 1
ATOM 1678 C CA . PHE A 1 201 ? -5.065 -14.527 -15.914 1.00 58.34 201 PHE A CA 1
ATOM 1679 C C . PHE A 1 201 ? -5.517 -15.784 -15.169 1.00 58.34 201 PHE A C 1
ATOM 1681 O O . PHE A 1 201 ? -6.712 -16.084 -15.128 1.00 58.34 201 PHE A O 1
ATOM 1688 N N . LYS A 1 202 ? -4.580 -16.504 -14.547 1.00 59.97 202 LYS A N 1
ATOM 1689 C CA . LYS A 1 202 ? -4.904 -17.651 -13.687 1.00 59.97 202 LYS A CA 1
ATOM 1690 C C . LYS A 1 202 ? -4.847 -17.242 -12.223 1.00 59.97 202 LYS A C 1
ATOM 1692 O O . LYS A 1 202 ? -3.836 -16.721 -11.757 1.00 59.97 202 LYS A O 1
ATOM 1697 N N . LEU A 1 203 ? -5.939 -17.493 -11.504 1.00 61.94 203 LEU A N 1
ATOM 1698 C CA . LEU A 1 203 ? -5.995 -17.370 -10.053 1.00 61.94 203 LEU A CA 1
ATOM 1699 C C . LEU A 1 203 ? -5.402 -18.637 -9.435 1.00 61.94 203 LEU A C 1
ATOM 1701 O O . LEU A 1 203 ? -5.958 -19.722 -9.592 1.00 61.94 203 LEU A O 1
ATOM 1705 N N . ILE A 1 204 ? -4.299 -18.493 -8.711 1.00 64.44 204 ILE A N 1
ATOM 1706 C CA . ILE A 1 204 ? -3.752 -19.546 -7.861 1.00 64.44 204 ILE A CA 1
ATOM 1707 C C . ILE A 1 204 ? -4.010 -19.109 -6.424 1.00 64.44 204 ILE A C 1
ATOM 1709 O O . ILE A 1 204 ? -3.513 -18.072 -5.979 1.00 64.44 204 ILE A O 1
ATOM 1713 N N . ALA A 1 205 ? -4.834 -19.866 -5.704 1.00 52.09 205 ALA A N 1
ATOM 1714 C CA . ALA A 1 205 ? -5.005 -19.649 -4.276 1.00 52.09 205 ALA A CA 1
ATOM 1715 C C . ALA A 1 205 ? -3.680 -19.979 -3.572 1.00 52.09 205 ALA A C 1
ATOM 1717 O O . ALA A 1 205 ? -3.127 -21.064 -3.767 1.00 52.09 205 ALA A O 1
ATOM 1718 N N . ALA A 1 206 ? -3.158 -19.032 -2.794 1.00 51.59 206 ALA A N 1
ATOM 1719 C CA . ALA A 1 206 ? -2.083 -19.315 -1.854 1.00 51.59 206 ALA A CA 1
ATOM 1720 C C . ALA A 1 206 ? -2.746 -19.941 -0.618 1.00 51.59 206 ALA A C 1
ATOM 1722 O O . ALA A 1 206 ? -3.585 -19.292 0.010 1.00 51.59 206 ALA A O 1
ATOM 1723 N N . LEU A 1 207 ? -2.455 -21.224 -0.374 1.00 43.59 207 LEU A N 1
ATOM 1724 C CA . LEU A 1 207 ? -2.973 -22.025 0.744 1.00 43.59 207 LEU A CA 1
ATOM 1725 C C . LEU A 1 207 ? -2.294 -21.639 2.063 1.00 43.59 207 LEU A C 1
ATOM 1727 O O . LEU A 1 207 ? -1.041 -21.680 2.103 1.00 43.59 207 LEU A O 1
#

Organism: NCBI:txid1214573

InterPro domains:
  IPR056632 Domain of unknown function DUF7730 [PF24864] (36-153)

Mean predicted aligned error: 9.98 Å

Solvent-accessible surface area (backbone atoms only — not comparable to full-atom values): 12134 Å² total; per-residue (Å²): 136,85,81,49,76,66,59,54,55,54,57,66,59,55,73,79,59,79,65,55,87,90,35,76,61,33,54,50,49,54,51,44,33,73,70,34,78,68,57,57,45,58,68,71,61,44,50,53,52,46,44,71,67,43,26,72,34,25,43,37,38,40,75,44,72,69,42,78,42,84,44,76,57,94,90,44,78,46,80,45,74,47,84,45,46,79,49,71,44,55,41,59,68,91,55,68,89,77,72,66,70,58,80,58,64,72,68,55,61,97,76,76,69,80,51,76,76,51,53,82,70,65,63,38,76,76,42,72,72,44,23,69,75,40,67,43,42,55,31,50,44,18,36,37,31,43,76,40,71,68,53,44,48,41,40,46,70,74,65,51,75,51,51,68,70,44,29,35,31,27,28,36,39,44,34,71,64,90,79,53,70,75,61,56,62,62,30,72,34,49,47,34,38,34,34,54,49,103,87,50,78,46,82,42,71,46,129

Secondary structure (DSSP, 8-state):
-PPPHHHHHHHHHHTS-PPPTTSHHHHHHHHHHHH-TTTTS-HHHHHHHHHHHHSS-EEEEEEEPPEEEEEEETTEEEEEEE--EEEEEEE-TT--TT-S-HHHHTTS-TT----GGGS---GGGT-HHHHHHHTTHHHHHSEEEESSHHHHHIIIIIS--S-HHHHHH--EEEESSPPPHHHHHHH----EEEEEETTEEEEEE--

Foldseek 3Di:
DQQDPVNVVVLVVLQPDDDDPPDPSVVVLVVCCVPPPLNVDDPVVNVVVLCVQQAQKEKEKEWFPWDWDWDADPNDTDTDIDDIGMDIWIHHHPDDPPPDPCVVVNPDPPPPPVPPRGDRDDQLPPDSVSVNVRVQVNQQRYEYEYPAPVRVCCCCPVSNVQPQSNLLNHAHYEYADDDDPVVVVSSVNHQWYWYDDPPDTDTDGDD

Nearest PDB structures (foldseek):
  6zzl-assembly1_C  TM=3.977E-01  e=4.222E+00  Corynebacterium glutamicum ATCC 13032
  4e8w-assembly2_B  TM=2.089E-01  e=3.765E-01  Burkholderia cenocepacia J2315

Sequence (207 aa):
MGCSSYDRKIRNGLHSRFPLEGSPEARRYDLNRLLSPLLRLPFELRLQIYQLVLGDRQIHIFFVPWQHKQRIKNGQTYMETIKGGFRYEVLEKRQDPWKVDRRDLRKLPSDSSDSPDAQITLLSGVCRQLYHETALLPQQMNTWSFETMHVMERYILKENRMPLMQRRAVQTLYCKDRLPKVLEKKFGGLKAIIWKDDLAFKLIAAL